Protein AF-0000000077116589 (afdb_homodimer)

Radius of gyration: 18.09 Å; Cα contacts (8 Å, |Δi|>4): 556; chains: 2; bounding box: 44×52×43 Å

Foldseek 3Di:
DPDDDFFPDWAAADELVRCLVCLPPQLEEEEEQEDPPCPQFAFARYDYHHLVCLLVCLVVVVVVSVVSNHAEYEFFYQQQPPSRGRSLRSNQVVCVVVVHPRHGGYYYHGGVLNQPVVDDSRLVRTGNGDPVVNVVVD/DPDDDFFPDWAAADELVRCLVCLPPQLEEEEEQEDPPCPQFAFARYDYNHLVCLLVCLVVVVVVSVVSNHAEYEFAYQQQPPSRGRSLRSNQVVCVVVVHPRHGGYYYHGGVLNQPVVDDSRLVRTPNHDPVVNVVVD

Sequence (276 aa):
MTTPPNPTTTAPTISPTSLLPLLPTPSLLLIDVRRTDYEGGAIHGSLNLPAQSFYANRSVLYDLCKRAGVRRVVFYCGSSNGRGPRCAAWFAEYIDERQDGEMVALTLEGGIKGWVKAGEAYTQCVDGYEAGHWKQFDMTTPPNPTTTAPTISPTSLLPLLPTPSLLLIDVRRTDYEGGAIHGSLNLPAQSFYANRSVLYDLCKRAGVRRVVFYCGSSNGRGPRCAAWFAEYIDERQDGEMVALTLEGGIKGWVKAGEAYTQCVDGYEAGHWKQFD

Nearest PDB structures (foldseek):
  2j6p-assembly1_B  TM=9.083E-01  e=8.638E-08  Leishmania major
  3fs5-assembly1_A  TM=8.120E-01  e=4.760E-08  Saccharomyces cerevisiae
  3f4a-assembly1_B  TM=7.993E-01  e=6.628E-08  Saccharomyces cerevisiae
  1t3k-assembly1_A  TM=5.808E-01  e=2.401E-05  Arabidopsis thaliana
  2j6p-assembly1_B  TM=9.081E-01  e=9.161E-08  Leishmania major

Solvent-accessible surface area (backbone atoms only — not comparable to full-atom values): 14427 Å² total; per-residue (Å²): 104,82,79,76,77,78,62,91,60,77,40,53,72,41,46,55,80,69,46,58,84,44,64,83,40,75,36,51,39,37,34,33,28,41,60,95,73,66,55,40,39,43,57,61,67,33,40,55,40,28,47,92,56,35,79,81,25,42,66,46,52,49,52,45,33,56,54,37,54,36,33,37,39,35,19,19,20,62,49,33,80,50,59,8,42,50,51,12,10,47,44,33,51,51,37,51,74,67,68,45,90,73,51,46,35,22,18,34,46,37,12,52,54,39,35,47,70,70,32,66,85,42,41,73,42,25,48,59,57,36,70,76,62,55,57,78,75,105,105,82,80,74,77,80,63,91,60,79,39,53,73,40,45,55,82,71,44,58,83,44,64,84,38,77,35,51,40,37,33,33,25,41,62,95,74,68,56,41,40,44,56,59,66,33,39,57,38,27,47,92,56,34,79,80,24,43,67,46,52,48,52,45,32,57,54,37,54,36,33,37,39,34,18,19,21,61,49,33,82,50,59,7,42,48,50,13,10,45,43,32,50,51,36,53,74,67,68,45,88,71,49,48,36,22,16,32,48,37,11,52,54,38,35,48,69,72,32,66,85,41,41,74,43,26,48,60,57,36,71,76,61,55,57,77,75,105

pLDDT: mean 97.0, std 5.14, range [55.59, 98.94]

InterPro domains:
  IPR001763 Rhodanese-like domain [PF00581] (17-117)
  IPR001763 Rhodanese-like domain [PS50206] (24-124)
  IPR001763 Rhodanese-like domain [SM00450] (14-121)
  IPR036873 Rhodanese-like domain superfamily [G3DSA:3.40.250.10] (9-135)
  IPR036873 Rhodanese-like domain superfamily [SSF52821] (4-124)

Structure (mmCIF, N/CA/C/O backbone):
data_AF-0000000077116589-model_v1
#
loop_
_entity.id
_entity.type
_entity.pdbx_description
1 polymer 'Rhodanese domain-containing protein'
#
loop_
_atom_site.group_PDB
_atom_site.id
_atom_site.type_symbol
_atom_site.label_atom_id
_atom_site.label_alt_id
_atom_site.label_comp_id
_atom_site.label_asym_id
_atom_site.label_entity_id
_atom_site.label_seq_id
_atom_site.pdbx_PDB_ins_code
_atom_site.Cartn_x
_atom_site.Cartn_y
_atom_site.Cartn_z
_atom_site.occupancy
_atom_site.B_iso_or_equiv
_atom_site.auth_seq_id
_atom_site.auth_comp_id
_atom_site.auth_asym_id
_atom_site.auth_atom_id
_atom_site.pdbx_PDB_model_num
ATOM 1 N N . MET A 1 1 ? 11.586 13.203 -7.793 1 55.88 1 MET A N 1
ATOM 2 C CA . MET A 1 1 ? 12.133 12.133 -6.969 1 55.88 1 MET A CA 1
ATOM 3 C C . MET A 1 1 ? 13.344 11.492 -7.645 1 55.88 1 MET A C 1
ATOM 5 O O . MET A 1 1 ? 13.391 11.391 -8.875 1 55.88 1 MET A O 1
ATOM 9 N N . THR A 1 2 ? 14.5 11.57 -6.988 1 65.88 2 THR A N 1
ATOM 10 C CA . THR A 1 2 ? 15.703 10.945 -7.523 1 65.88 2 THR A CA 1
ATOM 11 C C . THR A 1 2 ? 15.445 9.484 -7.887 1 65.88 2 THR A C 1
ATOM 13 O O . THR A 1 2 ? 14.609 8.828 -7.27 1 65.88 2 THR A O 1
ATOM 16 N N . THR A 1 3 ? 15.805 9.078 -9 1 83.69 3 THR A N 1
ATOM 17 C CA . THR A 1 3 ? 15.695 7.699 -9.484 1 83.69 3 THR A CA 1
ATOM 18 C C . THR A 1 3 ? 16.328 6.73 -8.484 1 83.69 3 THR A C 1
ATOM 20 O O . THR A 1 3 ? 17.469 6.914 -8.062 1 83.69 3 THR A O 1
ATOM 23 N N . PRO A 1 4 ? 15.516 5.844 -7.973 1 92.88 4 PRO A N 1
ATOM 24 C CA . PRO A 1 4 ? 16.078 4.867 -7.035 1 92.88 4 PRO A CA 1
ATOM 25 C C . PRO A 1 4 ? 17.234 4.078 -7.637 1 92.88 4 PRO A C 1
ATOM 27 O O . PRO A 1 4 ? 17.312 3.92 -8.859 1 92.88 4 PRO A O 1
ATOM 30 N N . PRO A 1 5 ? 18.125 3.654 -6.816 1 95.81 5 PRO A N 1
ATOM 31 C CA . PRO A 1 5 ? 19.219 2.832 -7.312 1 95.81 5 PRO A CA 1
ATOM 32 C C . PRO A 1 5 ? 18.766 1.465 -7.816 1 95.81 5 PRO A C 1
ATOM 34 O O . PRO A 1 5 ? 17.719 0.961 -7.379 1 95.81 5 PRO A O 1
ATOM 37 N N . ASN A 1 6 ? 19.516 0.937 -8.734 1 96.56 6 ASN A N 1
ATOM 38 C CA . ASN A 1 6 ? 19.266 -0.451 -9.109 1 96.56 6 ASN A CA 1
ATOM 39 C C . ASN A 1 6 ? 19.562 -1.405 -7.957 1 96.56 6 ASN A C 1
ATOM 41 O O . ASN A 1 6 ? 20.547 -1.213 -7.227 1 96.56 6 ASN A O 1
ATOM 45 N N . PRO A 1 7 ? 18.672 -2.346 -7.812 1 97.44 7 PRO A N 1
ATOM 46 C CA . PRO A 1 7 ? 19.016 -3.32 -6.773 1 97.44 7 PRO A CA 1
ATOM 47 C C . PRO A 1 7 ? 20.297 -4.086 -7.074 1 97.44 7 PRO A C 1
ATOM 49 O O . PRO A 1 7 ? 20.688 -4.223 -8.242 1 97.44 7 PRO A O 1
ATOM 52 N N . THR A 1 8 ? 20.875 -4.535 -6.031 1 97.06 8 THR A N 1
ATOM 53 C CA . THR A 1 8 ? 22.156 -5.227 -6.168 1 97.06 8 THR A CA 1
ATOM 54 C C . THR A 1 8 ? 21.984 -6.727 -5.945 1 97.06 8 THR A C 1
ATOM 56 O O . THR A 1 8 ? 22.969 -7.484 -6.02 1 97.06 8 THR A O 1
ATOM 59 N N . THR A 1 9 ? 20.844 -7.191 -5.586 1 96.38 9 THR A N 1
ATOM 60 C CA . THR A 1 9 ? 20.531 -8.602 -5.371 1 96.38 9 THR A CA 1
ATOM 61 C C . THR A 1 9 ? 19.266 -8.992 -6.121 1 96.38 9 THR A C 1
ATOM 63 O O . THR A 1 9 ? 18.594 -8.148 -6.723 1 96.38 9 THR A O 1
ATOM 66 N N . THR A 1 10 ? 19.062 -10.25 -6.234 1 96.69 10 THR A N 1
ATOM 67 C CA . THR A 1 10 ? 17.828 -10.789 -6.801 1 96.69 10 THR A CA 1
ATOM 68 C C . THR A 1 10 ? 17.047 -11.562 -5.742 1 96.69 10 THR A C 1
ATOM 70 O O . THR A 1 10 ? 17.625 -12.32 -4.961 1 96.69 10 THR A O 1
ATOM 73 N N . ALA A 1 11 ? 15.797 -11.32 -5.688 1 98.25 11 ALA A N 1
ATOM 74 C CA . ALA A 1 11 ? 14.93 -12.078 -4.797 1 98.25 11 ALA A CA 1
ATOM 75 C C . ALA A 1 11 ? 14.539 -13.414 -5.422 1 98.25 11 ALA A C 1
ATOM 77 O O . ALA A 1 11 ? 14.344 -13.508 -6.637 1 98.25 11 ALA A O 1
ATOM 78 N N . PRO A 1 12 ? 14.43 -14.469 -4.617 1 98.5 12 PRO A N 1
ATOM 79 C CA . PRO A 1 12 ? 13.969 -15.742 -5.172 1 98.5 12 PRO A CA 1
ATOM 80 C C . PRO A 1 12 ? 12.555 -15.672 -5.746 1 98.5 12 PRO A C 1
ATOM 82 O O . PRO A 1 12 ? 11.836 -14.703 -5.484 1 98.5 12 PRO A O 1
ATOM 85 N N . THR A 1 13 ? 12.273 -16.672 -6.594 1 98.62 13 THR A N 1
ATOM 86 C CA . THR A 1 13 ? 10.953 -16.734 -7.215 1 98.62 13 THR A CA 1
ATOM 87 C C . THR A 1 13 ? 10.109 -17.828 -6.562 1 98.62 13 THR A C 1
ATOM 89 O O . THR A 1 13 ? 10.641 -18.766 -5.973 1 98.62 13 THR A O 1
ATOM 92 N N . ILE A 1 14 ? 8.836 -17.656 -6.602 1 98.81 14 ILE A N 1
ATOM 93 C CA . ILE A 1 14 ? 7.867 -18.672 -6.203 1 98.81 14 ILE A CA 1
ATOM 94 C C . ILE A 1 14 ? 6.871 -18.906 -7.336 1 98.81 14 ILE A C 1
ATOM 96 O O . ILE A 1 14 ? 6.414 -17.953 -7.977 1 98.81 14 ILE A O 1
ATOM 100 N N . SER A 1 15 ? 6.59 -20.156 -7.629 1 98.75 15 SER A N 1
ATOM 101 C CA . SER A 1 15 ? 5.637 -20.5 -8.68 1 98.75 15 SER A CA 1
ATOM 102 C C . SER A 1 15 ? 4.199 -20.344 -8.188 1 98.75 15 SER A C 1
ATOM 104 O O . SER A 1 15 ? 3.934 -20.406 -6.988 1 98.75 15 SER A O 1
ATOM 106 N N . PRO A 1 16 ? 3.316 -20.156 -9.195 1 98.75 16 PRO A N 1
ATOM 107 C CA . PRO A 1 16 ? 1.903 -20.141 -8.812 1 98.75 16 PRO A CA 1
ATOM 108 C C . PRO A 1 16 ? 1.492 -21.406 -8.062 1 98.75 16 PRO A C 1
ATOM 110 O O . PRO A 1 16 ? 0.771 -21.328 -7.062 1 98.75 16 PRO A O 1
ATOM 113 N N . THR A 1 17 ? 1.929 -22.531 -8.469 1 98.56 17 THR A N 1
ATOM 114 C CA . THR A 1 17 ? 1.565 -23.812 -7.867 1 98.56 17 THR A CA 1
ATOM 115 C C . THR A 1 17 ? 2.023 -23.875 -6.41 1 98.56 17 THR A C 1
ATOM 117 O O . THR A 1 17 ? 1.318 -24.406 -5.555 1 98.56 17 THR A O 1
ATOM 120 N N . SER A 1 18 ? 3.164 -23.328 -6.137 1 98.69 18 SER A N 1
ATOM 121 C CA . SER A 1 18 ? 3.684 -23.297 -4.773 1 98.69 18 SER A CA 1
ATOM 122 C C . SER A 1 18 ? 2.988 -22.234 -3.934 1 98.69 18 SER A C 1
ATOM 124 O O . SER A 1 18 ? 2.834 -22.406 -2.721 1 98.69 18 SER A O 1
ATOM 126 N N . LEU A 1 19 ? 2.564 -21.156 -4.578 1 98.75 19 LEU A N 1
ATOM 127 C CA . LEU A 1 19 ? 1.985 -20.016 -3.861 1 98.75 19 LEU A CA 1
ATOM 128 C C . LEU A 1 19 ? 0.527 -20.297 -3.506 1 98.75 19 LEU A C 1
ATOM 130 O O . LEU A 1 19 ? 0.065 -19.906 -2.428 1 98.75 19 LEU A O 1
ATOM 134 N N . LEU A 1 20 ? -0.19 -21 -4.328 1 98.62 20 LEU A N 1
ATOM 135 C CA . LEU A 1 20 ? -1.634 -21.172 -4.199 1 98.62 20 LEU A CA 1
ATOM 136 C C . LEU A 1 20 ? -1.999 -21.703 -2.822 1 98.62 20 LEU A C 1
ATOM 138 O O . LEU A 1 20 ? -2.846 -21.141 -2.131 1 98.62 20 LEU A O 1
ATOM 142 N N . PRO A 1 21 ? -1.371 -22.781 -2.301 1 98.31 21 PRO A N 1
ATOM 143 C CA . PRO A 1 21 ? -1.767 -23.312 -0.995 1 98.31 21 PRO A CA 1
ATOM 144 C C . PRO A 1 21 ? -1.422 -22.375 0.156 1 98.31 21 PRO A C 1
ATOM 146 O O . PRO A 1 21 ? -1.901 -22.562 1.277 1 98.31 21 PRO A O 1
ATOM 149 N N . LEU A 1 22 ? -0.634 -21.359 -0.074 1 98.25 22 LEU A N 1
ATOM 150 C CA . LEU A 1 22 ? -0.174 -20.453 0.978 1 98.25 22 LEU A CA 1
ATOM 151 C C . LEU A 1 22 ? -1.088 -19.234 1.089 1 98.25 22 LEU A C 1
ATOM 153 O O . LEU A 1 22 ? -1.016 -18.5 2.066 1 98.25 22 LEU A O 1
ATOM 157 N N . LEU A 1 23 ? -1.989 -19.016 0.18 1 98.12 23 LEU A N 1
ATOM 158 C CA . LEU A 1 23 ? -2.781 -17.797 0.087 1 98.12 23 LEU A CA 1
ATOM 159 C C . LEU A 1 23 ? -3.537 -17.531 1.386 1 98.12 23 LEU A C 1
ATOM 161 O O . LEU A 1 23 ? -3.609 -16.391 1.851 1 98.12 23 LEU A O 1
ATOM 165 N N . PRO A 1 24 ? -4.027 -18.625 2.041 1 96.69 24 PRO A N 1
ATOM 166 C CA . PRO A 1 24 ? -4.824 -18.359 3.242 1 96.69 24 PRO A CA 1
ATOM 167 C C . PRO A 1 24 ? -3.963 -18.141 4.484 1 96.69 24 PRO A C 1
ATOM 169 O O . PRO A 1 24 ? -4.488 -17.828 5.559 1 96.69 24 PRO A O 1
ATOM 172 N N . THR A 1 25 ? -2.699 -18.234 4.41 1 97.06 25 THR A N 1
ATOM 173 C CA . THR A 1 25 ? -1.825 -18.109 5.574 1 97.06 25 THR A CA 1
ATOM 174 C C . THR A 1 25 ? -1.597 -16.641 5.93 1 97.06 25 THR A C 1
ATOM 176 O O . THR A 1 25 ? -1.245 -15.844 5.066 1 97.06 25 THR A O 1
ATOM 179 N N . PRO A 1 26 ? -1.742 -16.344 7.215 1 96.38 26 PRO A N 1
ATOM 180 C CA . PRO A 1 26 ? -1.624 -14.945 7.625 1 96.38 26 PRO A CA 1
ATOM 181 C C . PR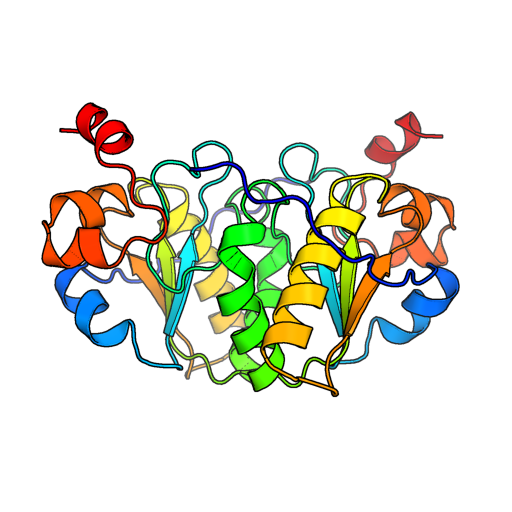O A 1 26 ? -0.197 -14.414 7.512 1 96.38 26 PRO A C 1
ATOM 183 O O . PRO A 1 26 ? 0.014 -13.203 7.488 1 96.38 26 PRO A O 1
ATOM 186 N N . SER A 1 27 ? 0.768 -15.273 7.449 1 98.25 27 SER A N 1
ATOM 187 C CA . SER A 1 27 ? 2.164 -14.852 7.402 1 98.25 27 SER A CA 1
ATOM 188 C C . SER A 1 27 ? 2.578 -14.477 5.984 1 98.25 27 SER A C 1
ATOM 190 O O . SER A 1 27 ? 3.721 -14.078 5.75 1 98.25 27 SER A O 1
ATOM 192 N N . LEU A 1 28 ? 1.69 -14.594 5.012 1 98.81 28 LEU A N 1
ATOM 193 C CA . LEU A 1 28 ? 1.931 -14.234 3.619 1 98.81 28 LEU A CA 1
ATOM 194 C C . LEU A 1 28 ? 1.288 -12.891 3.285 1 98.81 28 LEU A C 1
ATOM 196 O O . LEU A 1 28 ? 0.151 -12.625 3.684 1 98.81 28 LEU A O 1
ATOM 200 N N . LEU A 1 29 ? 2.018 -12.039 2.646 1 98.88 29 LEU A N 1
ATOM 201 C CA . LEU A 1 29 ? 1.471 -10.828 2.039 1 98.88 29 LEU A CA 1
ATOM 202 C C . LEU A 1 29 ? 1.879 -10.727 0.575 1 98.88 29 LEU A C 1
ATOM 204 O O . LEU A 1 29 ? 3.061 -10.859 0.244 1 98.88 29 LEU A O 1
ATOM 208 N N . LEU A 1 30 ? 0.955 -10.602 -0.283 1 98.94 30 LEU A N 1
ATOM 209 C CA . LEU A 1 30 ? 1.214 -10.352 -1.697 1 98.94 30 LEU A CA 1
ATOM 210 C C . LEU A 1 30 ? 1.206 -8.852 -1.994 1 98.94 30 LEU A C 1
ATOM 212 O O . LEU A 1 30 ? 0.352 -8.117 -1.49 1 98.94 30 LEU A O 1
ATOM 216 N N . ILE A 1 31 ? 2.191 -8.43 -2.764 1 98.94 31 ILE A N 1
ATOM 217 C CA . ILE A 1 31 ? 2.285 -7.039 -3.197 1 98.94 31 ILE A CA 1
ATOM 218 C C . ILE A 1 31 ? 2.158 -6.961 -4.719 1 98.94 31 ILE A C 1
ATOM 220 O O . ILE A 1 31 ? 3.006 -7.484 -5.445 1 98.94 31 ILE A O 1
ATOM 224 N N . ASP A 1 32 ? 1.063 -6.418 -5.199 1 98.88 32 ASP A N 1
ATOM 225 C CA . ASP A 1 32 ? 0.863 -6.082 -6.605 1 98.88 32 ASP A CA 1
ATOM 226 C C . ASP A 1 32 ? 1.489 -4.73 -6.941 1 98.88 32 ASP A C 1
ATOM 228 O O . ASP A 1 32 ? 1.021 -3.689 -6.473 1 98.88 32 ASP A O 1
ATOM 232 N N . VAL A 1 33 ? 2.506 -4.719 -7.801 1 98.88 33 VAL A N 1
ATOM 233 C CA . VAL A 1 33 ? 3.254 -3.48 -7.98 1 98.88 33 VAL A CA 1
ATOM 234 C C . VAL A 1 33 ? 2.85 -2.818 -9.297 1 98.88 33 VAL A C 1
ATOM 236 O O . VAL A 1 33 ? 3.539 -1.919 -9.781 1 98.88 33 VAL A O 1
ATOM 239 N N . ARG A 1 34 ? 1.729 -3.256 -9.914 1 98.31 34 ARG A N 1
ATOM 240 C CA . ARG A 1 34 ? 1.192 -2.59 -11.102 1 98.31 34 ARG A CA 1
ATOM 241 C C . ARG A 1 34 ? 0.649 -1.209 -10.75 1 98.31 34 ARG A C 1
ATOM 243 O O . ARG A 1 34 ? 0.305 -0.944 -9.594 1 98.31 34 ARG A O 1
ATOM 250 N N . ARG A 1 35 ? 0.64 -0.336 -11.758 1 96.69 35 ARG A N 1
ATOM 251 C CA . ARG A 1 35 ? 0.124 1.017 -11.562 1 96.69 35 ARG A CA 1
ATOM 252 C C . ARG A 1 35 ? -1.057 1.287 -12.492 1 96.69 35 ARG A C 1
ATOM 254 O O . ARG A 1 35 ? -2.209 1.042 -12.125 1 96.69 35 ARG A O 1
ATOM 261 N N . THR A 1 36 ? -0.86 1.77 -13.727 1 96.5 36 THR A N 1
ATOM 262 C CA . THR A 1 36 ? -1.948 2.102 -14.641 1 96.5 36 THR A CA 1
ATOM 263 C C . THR A 1 36 ? -2.512 0.84 -15.289 1 96.5 36 THR A C 1
ATOM 265 O O . THR A 1 36 ? -3.604 0.866 -15.867 1 96.5 36 THR A O 1
ATOM 268 N N . ASP A 1 37 ? -1.8 -0.208 -15.242 1 96.44 37 ASP A N 1
ATOM 269 C CA . ASP A 1 37 ? -2.244 -1.49 -15.781 1 96.44 37 ASP A CA 1
ATOM 270 C C . ASP A 1 37 ? -2.857 -2.361 -14.688 1 96.44 37 ASP A C 1
ATOM 272 O O . ASP A 1 37 ? -2.902 -3.586 -14.812 1 96.44 37 ASP A O 1
ATOM 276 N N . TYR A 1 38 ? -3.344 -1.738 -13.609 1 95.62 38 TYR A N 1
ATOM 277 C CA . TYR A 1 38 ? -4.051 -2.424 -12.531 1 95.62 38 TYR A CA 1
ATOM 278 C C . TYR A 1 38 ? -5.484 -2.74 -12.938 1 95.62 38 TYR A C 1
ATOM 280 O O . TYR A 1 38 ? -6.43 -2.154 -12.406 1 95.62 38 TYR A O 1
ATOM 288 N N . GLU A 1 39 ? -5.641 -3.514 -13.984 1 94.19 39 GLU A N 1
ATOM 289 C CA . GLU A 1 39 ? -6.926 -3.902 -14.562 1 94.19 39 GLU A CA 1
ATOM 290 C C . GLU A 1 39 ? -7.082 -5.422 -14.594 1 94.19 39 GLU A C 1
ATOM 292 O O . GLU A 1 39 ? -6.098 -6.152 -14.469 1 94.19 39 GLU A O 1
ATOM 297 N N . GLY A 1 40 ? -8.266 -5.902 -14.648 1 96.19 40 GLY A N 1
ATOM 298 C CA . GLY A 1 40 ? -8.516 -7.328 -14.789 1 96.19 40 GLY A CA 1
ATOM 299 C C . GLY A 1 40 ? -8.555 -8.062 -13.461 1 96.19 40 GLY A C 1
ATOM 300 O O . GLY A 1 40 ? -8.773 -9.273 -13.422 1 96.19 40 GLY A O 1
ATOM 301 N N . GLY A 1 41 ? -8.398 -7.309 -12.352 1 97.06 41 GLY A N 1
ATOM 302 C CA . GLY A 1 41 ? -8.414 -7.91 -11.031 1 97.06 41 GLY A CA 1
ATOM 303 C C . GLY A 1 41 ? -7.031 -8.023 -10.414 1 97.06 41 GLY A C 1
ATOM 304 O O . GLY A 1 41 ? -6.043 -7.59 -11 1 97.06 41 GLY A O 1
ATOM 305 N N . ALA A 1 42 ? -7 -8.5 -9.203 1 98.19 42 ALA A N 1
ATOM 306 C CA . ALA A 1 42 ? -5.77 -8.734 -8.445 1 98.19 42 ALA A CA 1
ATOM 307 C C . ALA A 1 42 ? -5.844 -10.039 -7.668 1 98.19 42 ALA A C 1
ATOM 309 O O . ALA A 1 42 ? -6.93 -10.484 -7.281 1 98.19 42 ALA A O 1
ATOM 310 N N . ILE A 1 43 ? -4.715 -10.625 -7.477 1 98.62 43 ILE A N 1
ATOM 311 C CA . ILE A 1 43 ? -4.695 -11.883 -6.727 1 98.62 43 ILE A CA 1
ATOM 312 C C . ILE A 1 43 ? -5.188 -11.641 -5.305 1 98.62 43 ILE A C 1
ATOM 314 O O . ILE A 1 43 ? -4.816 -10.648 -4.668 1 98.62 43 ILE A O 1
ATOM 318 N N . HIS A 1 44 ? -6.027 -12.562 -4.836 1 97.75 44 HIS A N 1
ATOM 319 C CA . HIS A 1 44 ? -6.676 -12.438 -3.533 1 97.75 44 HIS A CA 1
ATOM 320 C C . HIS A 1 44 ? -5.652 -12.188 -2.428 1 97.75 44 HIS A C 1
ATOM 322 O O . HIS A 1 44 ? -4.637 -12.883 -2.348 1 97.75 44 HIS A O 1
ATOM 328 N N . GLY A 1 45 ? -5.898 -11.148 -1.683 1 96.25 45 GLY A N 1
ATOM 329 C CA . GLY A 1 45 ? -5.035 -10.875 -0.545 1 96.25 45 GLY A CA 1
ATOM 330 C C . GLY A 1 45 ? -3.869 -9.969 -0.887 1 96.25 45 GLY A C 1
ATOM 331 O O . GLY A 1 45 ? -2.992 -9.734 -0.052 1 96.25 45 GLY A O 1
ATOM 332 N N . SER A 1 46 ? -3.867 -9.406 -2.068 1 98.25 46 SER A N 1
ATOM 333 C CA . SER A 1 46 ? -2.754 -8.555 -2.469 1 98.25 46 SER A CA 1
ATOM 334 C C . SER A 1 46 ? -2.996 -7.102 -2.066 1 98.25 46 SER A C 1
ATOM 336 O O . SER A 1 46 ? -4.141 -6.641 -2.055 1 98.25 46 SER A O 1
ATOM 338 N N . LEU A 1 47 ? -1.966 -6.441 -1.687 1 98.62 47 LEU A N 1
ATOM 339 C CA . LEU A 1 47 ? -1.935 -4.992 -1.513 1 98.62 47 LEU A CA 1
ATOM 340 C C . LEU A 1 47 ? -1.286 -4.312 -2.715 1 98.62 47 LEU A C 1
ATOM 342 O O . LEU A 1 47 ? -0.237 -4.754 -3.191 1 98.62 47 LEU A O 1
ATOM 346 N N . ASN A 1 48 ? -1.898 -3.291 -3.256 1 98.62 48 ASN A N 1
ATOM 347 C CA . ASN A 1 48 ? -1.364 -2.604 -4.426 1 98.62 48 ASN A CA 1
ATOM 348 C C . ASN A 1 48 ? -0.396 -1.492 -4.031 1 98.62 48 ASN A C 1
ATOM 350 O O . ASN A 1 48 ? -0.81 -0.465 -3.494 1 98.62 48 ASN A O 1
ATOM 354 N N . LEU A 1 49 ? 0.872 -1.714 -4.188 1 98.62 49 LEU A N 1
ATOM 355 C CA . LEU A 1 49 ? 1.96 -0.758 -4.008 1 98.62 49 LEU A CA 1
ATOM 356 C C . LEU A 1 49 ? 2.756 -0.592 -5.297 1 98.62 49 LEU A C 1
ATOM 358 O O . LEU A 1 49 ? 3.719 -1.326 -5.535 1 98.62 49 LEU A O 1
ATOM 362 N N . PRO A 1 50 ? 2.457 0.425 -6.105 1 98.5 50 PRO A N 1
ATOM 363 C CA . PRO A 1 50 ? 3.057 0.534 -7.438 1 98.5 50 PRO A CA 1
ATOM 364 C C . PRO A 1 50 ? 4.582 0.599 -7.395 1 98.5 50 PRO A C 1
ATOM 366 O O . PRO A 1 50 ? 5.152 1.216 -6.488 1 98.5 50 PRO A O 1
ATOM 369 N N . ALA A 1 51 ? 5.156 0.067 -8.477 1 98.31 51 ALA A N 1
ATOM 370 C CA . ALA A 1 51 ? 6.613 0.004 -8.578 1 98.31 51 ALA A CA 1
ATOM 371 C C . ALA A 1 51 ? 7.223 1.403 -8.578 1 98.31 51 ALA A C 1
ATOM 373 O O . ALA A 1 51 ? 8.32 1.61 -8.055 1 98.31 51 ALA A O 1
ATOM 374 N N . GLN A 1 52 ? 6.559 2.338 -9.125 1 96.44 52 GLN A N 1
ATOM 375 C CA . GLN A 1 52 ? 7.07 3.684 -9.367 1 96.44 52 GLN A CA 1
ATOM 376 C C . GLN A 1 52 ? 7.336 4.414 -8.055 1 96.44 52 GLN A C 1
ATOM 378 O O . GLN A 1 52 ? 8.18 5.316 -8 1 96.44 52 GLN A O 1
ATOM 383 N N . SER A 1 53 ? 6.641 4.02 -7.027 1 97.06 53 SER A N 1
ATOM 384 C CA . SER A 1 53 ? 6.805 4.66 -5.727 1 97.06 53 SER A CA 1
ATOM 385 C C . SER A 1 53 ? 7.352 3.68 -4.691 1 97.06 53 SER A C 1
ATOM 387 O O . SER A 1 53 ? 7.672 4.07 -3.568 1 97.06 53 SER A O 1
ATOM 389 N N . PHE A 1 54 ? 7.602 2.461 -5.035 1 98.38 54 PHE A N 1
ATOM 390 C CA . PHE A 1 54 ? 7.805 1.398 -4.059 1 98.38 54 PHE A CA 1
ATOM 391 C C . PHE A 1 54 ? 9.094 1.624 -3.275 1 98.38 54 PHE A C 1
ATOM 393 O O . PHE A 1 54 ? 9.141 1.378 -2.068 1 98.38 54 PHE A O 1
ATOM 400 N N . TYR A 1 55 ? 10.125 2.033 -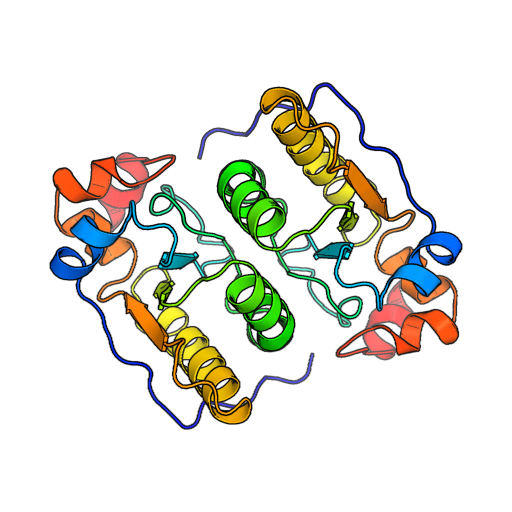3.973 1 97.94 55 TYR A N 1
ATOM 401 C CA . TYR A 1 55 ? 11.422 2.162 -3.307 1 97.94 55 TYR A CA 1
ATOM 402 C C . TYR A 1 55 ? 11.305 3.018 -2.051 1 97.94 55 TYR A C 1
ATOM 404 O O . TYR A 1 55 ? 11.922 2.717 -1.028 1 97.94 55 TYR A O 1
ATOM 412 N N . ALA A 1 56 ? 10.547 4.043 -2.129 1 96.69 56 ALA A N 1
ATOM 413 C CA . ALA A 1 56 ? 10.383 4.969 -1.009 1 96.69 56 ALA A CA 1
ATOM 414 C C . ALA A 1 56 ? 9.477 4.375 0.066 1 96.69 56 ALA A C 1
ATOM 416 O O . ALA A 1 56 ? 9.383 4.91 1.173 1 96.69 56 ALA A O 1
ATOM 417 N N . ASN A 1 57 ? 8.859 3.256 -0.151 1 97.88 57 ASN A N 1
ATOM 418 C CA . ASN A 1 57 ? 7.867 2.682 0.75 1 97.88 57 ASN A CA 1
ATOM 419 C C . ASN A 1 57 ? 8.43 1.493 1.522 1 97.88 57 ASN A C 1
ATOM 421 O O . ASN A 1 57 ? 7.754 0.924 2.379 1 97.88 57 ASN A O 1
ATOM 425 N N . ARG A 1 58 ? 9.664 1.128 1.28 1 98.38 58 ARG A N 1
ATOM 426 C CA . ARG A 1 58 ? 10.242 -0.103 1.808 1 98.38 58 ARG A CA 1
ATOM 427 C C . ARG A 1 58 ? 10.227 -0.105 3.332 1 98.38 58 ARG A C 1
ATOM 429 O O . ARG A 1 58 ? 9.852 -1.1 3.953 1 98.38 58 ARG A O 1
ATOM 436 N N . SER A 1 59 ? 10.602 1.006 3.906 1 97.94 59 SER A N 1
ATOM 437 C CA . SER A 1 59 ? 10.727 1.057 5.359 1 97.94 59 SER A CA 1
ATOM 438 C C . SER A 1 59 ? 9.375 0.891 6.039 1 97.94 59 SER A C 1
ATOM 440 O O . SER A 1 59 ? 9.25 0.144 7.012 1 97.94 59 SER A O 1
ATOM 442 N N . VAL A 1 60 ? 8.398 1.587 5.555 1 98 60 VAL A N 1
ATOM 443 C CA . VAL A 1 60 ? 7.078 1.542 6.168 1 98 60 VAL A CA 1
ATOM 444 C C . VAL A 1 60 ? 6.461 0.16 5.965 1 98 60 VAL A C 1
ATOM 446 O O . VAL A 1 60 ? 5.883 -0.41 6.891 1 98 60 VAL A O 1
ATOM 449 N N . LEU A 1 61 ? 6.574 -0.393 4.758 1 98.75 61 LEU A N 1
ATOM 450 C CA . LEU A 1 61 ? 6.055 -1.736 4.52 1 98.75 61 LEU A CA 1
ATOM 451 C C . LEU A 1 61 ? 6.723 -2.748 5.445 1 98.75 61 LEU A C 1
ATOM 453 O O . LEU A 1 61 ? 6.051 -3.609 6.02 1 98.75 61 LEU A O 1
ATOM 457 N N . TYR A 1 62 ? 8.039 -2.662 5.586 1 98.81 62 TYR A N 1
ATOM 458 C CA . TYR A 1 62 ? 8.781 -3.576 6.441 1 98.81 62 TYR A CA 1
ATOM 459 C C . TYR A 1 62 ? 8.273 -3.525 7.875 1 98.81 62 TYR A C 1
ATOM 461 O O . TYR A 1 62 ? 8.008 -4.566 8.484 1 98.81 62 TYR A O 1
ATOM 469 N N . ASP A 1 63 ? 8.133 -2.326 8.375 1 98.38 63 ASP A N 1
ATOM 470 C CA . ASP A 1 63 ? 7.688 -2.156 9.75 1 98.38 63 ASP A CA 1
ATOM 471 C C . ASP A 1 63 ? 6.297 -2.756 9.961 1 98.38 63 ASP A C 1
ATOM 473 O O . ASP A 1 63 ? 6.055 -3.451 10.945 1 98.38 63 ASP A O 1
ATOM 477 N N . LEU A 1 64 ? 5.398 -2.467 9.062 1 98.38 64 LEU A N 1
ATOM 478 C CA . LEU A 1 64 ? 4.047 -3.006 9.141 1 98.38 64 LEU A CA 1
ATOM 479 C C . LEU A 1 64 ? 4.066 -4.531 9.125 1 98.38 64 LEU A C 1
ATOM 481 O O . LEU A 1 64 ? 3.412 -5.172 9.945 1 98.38 64 LEU A O 1
ATOM 485 N N . CYS A 1 65 ? 4.801 -5.113 8.172 1 98.81 65 CYS A N 1
ATOM 486 C CA . CYS A 1 65 ? 4.906 -6.562 8.039 1 98.81 65 CYS A CA 1
ATOM 487 C C . CYS A 1 65 ? 5.461 -7.188 9.312 1 98.81 65 CYS A C 1
ATOM 489 O O . CYS A 1 65 ? 4.918 -8.18 9.805 1 98.81 65 CYS A O 1
ATOM 491 N N . LYS A 1 66 ? 6.516 -6.555 9.789 1 98.69 66 LYS A N 1
ATOM 492 C CA . LYS A 1 66 ? 7.164 -7.074 10.992 1 98.69 66 LYS A CA 1
ATOM 493 C C . LYS A 1 66 ? 6.188 -7.109 12.164 1 98.69 66 LYS A C 1
ATOM 495 O O . LYS A 1 66 ? 6.043 -8.141 12.828 1 98.69 66 LYS A O 1
ATOM 500 N N . ARG A 1 67 ? 5.535 -6.07 12.414 1 98.56 67 ARG A N 1
ATOM 501 C CA . ARG A 1 67 ? 4.594 -5.969 13.531 1 98.56 67 ARG A CA 1
ATOM 502 C C . ARG A 1 67 ? 3.395 -6.883 13.32 1 98.56 67 ARG A C 1
ATOM 504 O O . ARG A 1 67 ? 2.822 -7.398 14.281 1 98.56 67 ARG A O 1
ATOM 511 N N . ALA A 1 68 ? 3.047 -7.145 12.094 1 98.75 68 ALA A N 1
ATOM 512 C CA . ALA A 1 68 ? 1.87 -7.953 11.781 1 98.75 68 ALA A CA 1
ATOM 513 C C . ALA A 1 68 ? 2.223 -9.438 11.727 1 98.75 68 ALA A C 1
ATOM 515 O O . ALA A 1 68 ? 1.347 -10.281 11.523 1 98.75 68 ALA A O 1
ATOM 516 N N . GLY A 1 69 ? 3.477 -9.766 11.805 1 98.69 69 GLY A N 1
ATOM 517 C CA . GLY A 1 69 ? 3.889 -11.164 11.797 1 98.69 69 GLY A CA 1
ATOM 518 C C . GLY A 1 69 ? 3.994 -11.742 10.398 1 98.69 69 GLY A C 1
ATOM 519 O O . GLY A 1 69 ? 3.945 -12.961 10.219 1 98.69 69 GLY A O 1
ATOM 520 N N . VAL A 1 70 ? 4.113 -10.938 9.43 1 98.81 70 VAL A N 1
ATOM 521 C CA . VAL A 1 70 ? 4.328 -11.383 8.062 1 98.81 70 VAL A CA 1
ATOM 522 C C . VAL A 1 70 ? 5.754 -11.906 7.902 1 98.81 70 VAL A C 1
ATOM 524 O O . VAL A 1 70 ? 6.707 -11.273 8.375 1 98.81 70 VAL A O 1
ATOM 527 N N . ARG A 1 71 ? 5.859 -12.984 7.172 1 98.62 71 ARG A N 1
ATOM 528 C CA . ARG A 1 71 ? 7.168 -13.609 7.031 1 98.62 71 ARG A CA 1
ATOM 529 C C . ARG A 1 71 ? 7.551 -13.766 5.562 1 98.62 71 ARG A C 1
ATOM 531 O O . ARG A 1 71 ? 8.727 -13.953 5.238 1 98.62 71 ARG A O 1
ATOM 538 N N . ARG A 1 72 ? 6.598 -13.812 4.691 1 98.81 72 ARG A N 1
ATOM 539 C CA . ARG A 1 72 ? 6.805 -13.898 3.248 1 98.81 72 ARG A CA 1
ATOM 540 C C . ARG A 1 72 ? 6.078 -12.773 2.521 1 98.81 72 ARG A C 1
ATOM 542 O O . ARG A 1 72 ? 4.859 -12.633 2.645 1 98.81 72 ARG A O 1
ATOM 549 N N . VAL A 1 73 ? 6.832 -12 1.933 1 98.94 73 VAL A N 1
ATOM 550 C CA . VAL A 1 73 ? 6.273 -10.945 1.096 1 98.94 73 VAL A CA 1
ATOM 551 C C . VAL A 1 73 ? 6.551 -11.25 -0.375 1 98.94 73 VAL A C 1
ATOM 553 O O . VAL A 1 73 ? 7.707 -11.297 -0.799 1 98.94 73 VAL A O 1
ATOM 556 N N . VAL A 1 74 ? 5.496 -11.492 -1.158 1 98.94 74 VAL A N 1
ATOM 557 C CA . VAL A 1 74 ? 5.621 -11.891 -2.557 1 98.94 74 VAL A CA 1
ATOM 558 C C . VAL A 1 74 ? 5.18 -10.742 -3.463 1 98.94 74 VAL A C 1
ATOM 560 O O . VAL A 1 74 ? 4.066 -10.227 -3.322 1 98.94 74 VAL A O 1
ATOM 563 N N . PHE A 1 75 ? 6.055 -10.375 -4.352 1 98.94 75 PHE A N 1
ATOM 564 C CA . PHE A 1 75 ? 5.805 -9.273 -5.273 1 98.94 75 PHE A CA 1
ATOM 565 C C . PHE A 1 75 ? 5.445 -9.797 -6.66 1 98.94 75 PHE A C 1
ATOM 567 O O . PHE A 1 75 ? 6.012 -10.789 -7.121 1 98.94 75 PHE A O 1
ATOM 574 N N . TYR A 1 76 ? 4.492 -9.07 -7.285 1 98.88 76 TYR A N 1
ATOM 575 C CA . TYR A 1 76 ? 4.215 -9.398 -8.68 1 98.88 76 TYR A CA 1
ATOM 576 C C . TYR A 1 76 ? 3.713 -8.172 -9.438 1 98.88 76 TYR A C 1
ATOM 578 O O . TYR A 1 76 ? 3.252 -7.203 -8.828 1 98.88 76 TYR A O 1
ATOM 586 N N . CYS A 1 77 ? 3.918 -8.133 -10.711 1 98.69 77 CYS A N 1
ATOM 587 C CA . CYS A 1 77 ? 3.32 -7.199 -11.656 1 98.69 77 CYS A CA 1
ATOM 588 C C . CYS A 1 77 ? 2.551 -7.934 -12.742 1 98.69 77 CYS A C 1
ATOM 590 O O . CYS A 1 77 ? 1.905 -8.953 -12.477 1 98.69 77 CYS A O 1
ATOM 592 N N . GLY A 1 78 ? 2.469 -7.395 -13.898 1 98.06 78 GLY A N 1
ATOM 593 C CA . GLY A 1 78 ? 1.785 -8.086 -14.977 1 98.06 78 GLY A CA 1
ATOM 594 C C . GLY A 1 78 ? 2.443 -9.398 -15.359 1 98.06 78 GLY A C 1
ATOM 595 O O . GLY A 1 78 ? 1.775 -10.43 -15.453 1 98.06 78 GLY A O 1
ATOM 596 N N . SER A 1 79 ? 3.748 -9.359 -15.516 1 97.31 79 SER A N 1
ATOM 597 C CA . SER A 1 79 ? 4.449 -10.531 -16.016 1 97.31 79 SER A CA 1
ATOM 598 C C . SER A 1 79 ? 5.621 -10.906 -15.117 1 97.31 79 SER A C 1
ATOM 600 O O . SER A 1 79 ? 6.254 -11.945 -15.312 1 97.31 79 SER A O 1
ATOM 602 N N . SER A 1 80 ? 5.93 -10.062 -14.172 1 96.5 80 SER A N 1
ATOM 603 C CA . SER A 1 80 ? 7.062 -10.234 -13.258 1 96.5 80 SER A CA 1
ATOM 604 C C . SER A 1 80 ? 8.367 -10.367 -14.031 1 96.5 80 SER A C 1
ATOM 606 O O . SER A 1 80 ? 9.188 -11.242 -13.727 1 96.5 80 SER A O 1
ATOM 608 N N . ASN A 1 81 ? 8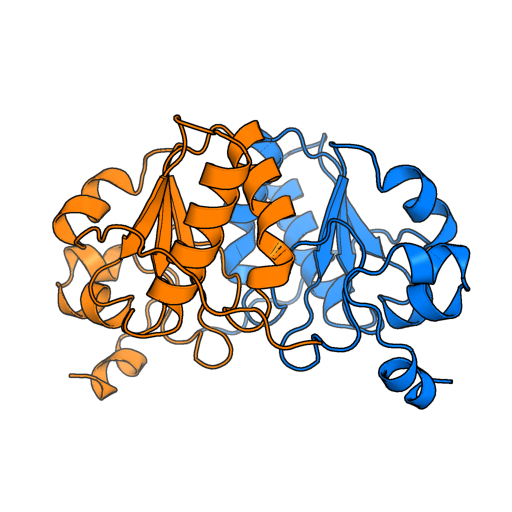.547 -9.578 -14.977 1 94.81 81 ASN A N 1
ATOM 609 C CA . ASN A 1 81 ? 9.781 -9.508 -15.75 1 94.81 81 ASN A CA 1
ATOM 610 C C . ASN A 1 81 ? 10.5 -8.18 -15.547 1 94.81 81 ASN A C 1
ATOM 612 O O . ASN A 1 81 ? 11.477 -7.891 -16.234 1 94.81 81 ASN A O 1
ATOM 616 N N . GLY A 1 82 ? 10.125 -7.348 -14.805 1 97 82 GLY A N 1
ATOM 617 C CA . GLY A 1 82 ? 10.734 -6.051 -14.57 1 97 82 GLY A CA 1
ATOM 618 C C . GLY A 1 82 ? 10.359 -5.453 -13.219 1 97 82 GLY A C 1
ATOM 619 O O . GLY A 1 82 ? 11.117 -5.578 -12.258 1 97 82 GLY A O 1
ATOM 620 N N . ARG A 1 83 ? 9.164 -4.965 -13.125 1 98.5 83 ARG A N 1
ATOM 621 C CA . ARG A 1 83 ? 8.742 -4.227 -11.945 1 98.5 83 ARG A CA 1
ATOM 622 C C . ARG A 1 83 ? 8.672 -5.141 -10.719 1 98.5 83 ARG A C 1
ATOM 624 O O . ARG A 1 83 ? 9.188 -4.797 -9.656 1 98.5 83 ARG A O 1
ATOM 631 N N . GLY A 1 84 ? 8.008 -6.328 -10.828 1 98.69 84 GLY A N 1
ATOM 632 C CA . GLY A 1 84 ? 7.887 -7.27 -9.727 1 98.69 84 GLY A CA 1
ATOM 633 C C . GLY A 1 84 ? 9.227 -7.664 -9.133 1 98.69 84 GLY A C 1
ATOM 634 O O . GLY A 1 84 ? 9.492 -7.402 -7.957 1 98.69 84 GLY A O 1
ATOM 635 N N . PRO A 1 85 ? 10.078 -8.211 -9.977 1 98.81 85 PRO A N 1
ATOM 636 C CA . PRO A 1 85 ? 11.398 -8.617 -9.484 1 98.81 85 PRO A CA 1
ATOM 637 C C . PRO A 1 85 ? 12.188 -7.449 -8.898 1 98.81 85 PRO A C 1
ATOM 639 O O . PRO A 1 85 ? 12.875 -7.617 -7.887 1 98.81 85 PRO A O 1
ATOM 642 N N . ARG A 1 86 ? 12.172 -6.309 -9.508 1 98.69 86 ARG A N 1
ATOM 643 C CA . ARG A 1 86 ? 12.906 -5.152 -9.008 1 98.69 86 ARG A CA 1
ATOM 644 C C . ARG A 1 86 ? 12.422 -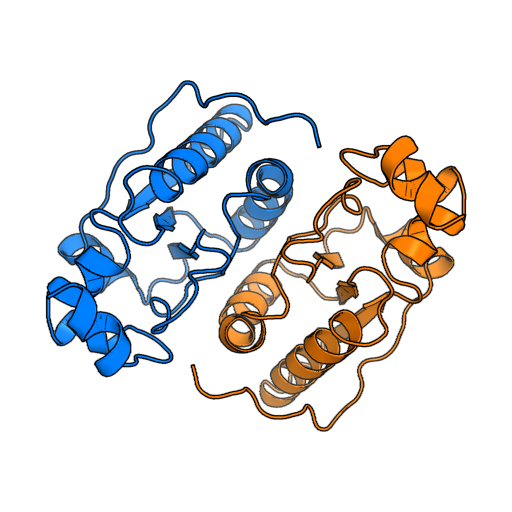4.762 -7.613 1 98.69 86 ARG A C 1
ATOM 646 O O . ARG A 1 86 ? 13.234 -4.527 -6.715 1 98.69 86 ARG A O 1
ATOM 653 N N . CYS A 1 87 ? 11.156 -4.672 -7.387 1 98.88 87 CYS A N 1
ATOM 654 C CA . CYS A 1 87 ? 10.602 -4.316 -6.086 1 98.88 87 CYS A CA 1
ATOM 655 C C . CYS A 1 87 ? 10.922 -5.383 -5.043 1 98.88 87 CYS A C 1
ATOM 657 O O . CYS A 1 87 ? 11.258 -5.059 -3.904 1 98.88 87 CYS A O 1
ATOM 659 N N . ALA A 1 88 ? 10.773 -6.664 -5.445 1 98.94 88 ALA A N 1
ATOM 660 C CA . ALA A 1 88 ? 11.148 -7.75 -4.543 1 98.94 88 ALA A CA 1
ATOM 661 C C . ALA A 1 88 ? 12.609 -7.625 -4.109 1 98.94 88 ALA A C 1
ATOM 663 O O . ALA A 1 88 ? 12.93 -7.816 -2.934 1 98.94 88 ALA A O 1
ATOM 664 N N . ALA A 1 89 ? 13.438 -7.316 -5.066 1 98.88 89 ALA A N 1
ATOM 665 C CA . ALA A 1 89 ? 14.867 -7.172 -4.781 1 98.88 89 ALA A CA 1
ATOM 666 C C . ALA A 1 89 ? 15.125 -6 -3.842 1 98.88 89 ALA A C 1
ATOM 668 O O . ALA A 1 89 ? 15.891 -6.121 -2.885 1 98.88 89 ALA A O 1
ATOM 669 N N . TRP A 1 90 ? 14.531 -4.832 -4.145 1 98.88 90 TRP A N 1
ATOM 670 C CA . TRP A 1 90 ? 14.656 -3.684 -3.252 1 98.88 90 TRP A CA 1
ATOM 671 C C . TRP A 1 90 ? 14.242 -4.055 -1.831 1 98.88 90 TRP A C 1
ATOM 673 O O . TRP A 1 90 ? 14.898 -3.656 -0.865 1 98.88 90 TRP A O 1
ATOM 683 N N . PHE A 1 91 ? 13.141 -4.785 -1.691 1 98.94 91 PHE A N 1
ATOM 684 C CA . PHE A 1 91 ? 12.633 -5.137 -0.368 1 98.94 91 PHE A CA 1
ATOM 685 C C . PHE A 1 91 ? 13.547 -6.148 0.309 1 98.94 91 PHE A C 1
ATOM 687 O O . PHE A 1 91 ? 13.789 -6.07 1.516 1 98.94 91 PHE A O 1
ATOM 694 N N . ALA A 1 92 ? 14.016 -7.109 -0.48 1 98.88 92 ALA A N 1
ATOM 695 C CA . ALA A 1 92 ? 14.969 -8.078 0.052 1 98.88 92 ALA A CA 1
ATOM 696 C C . ALA A 1 92 ? 16.203 -7.371 0.609 1 98.88 92 ALA A C 1
ATOM 698 O O . ALA A 1 92 ? 16.703 -7.734 1.678 1 98.88 92 ALA A O 1
ATOM 699 N N . GLU A 1 93 ? 16.719 -6.453 -0.102 1 98.69 93 GLU A N 1
ATOM 700 C CA . GLU A 1 93 ? 17.875 -5.695 0.352 1 98.69 93 GLU A CA 1
ATOM 701 C C . GLU A 1 93 ? 17.578 -4.949 1.649 1 98.69 93 GLU A C 1
ATOM 703 O O . GLU A 1 93 ? 18.422 -4.883 2.543 1 98.69 93 GLU A O 1
ATOM 708 N N . TYR A 1 94 ? 16.406 -4.367 1.72 1 98.69 94 TYR A N 1
ATOM 709 C CA . TYR A 1 94 ? 16.016 -3.67 2.941 1 98.69 94 TYR A CA 1
ATOM 710 C C . TYR A 1 94 ? 15.961 -4.633 4.121 1 98.69 94 TYR A C 1
ATOM 712 O O . TYR A 1 94 ? 16.422 -4.309 5.219 1 98.69 94 TYR A O 1
ATOM 720 N N . ILE A 1 95 ? 15.359 -5.812 3.928 1 98.69 95 ILE A N 1
ATOM 721 C CA . ILE A 1 95 ? 15.273 -6.848 4.949 1 98.69 95 ILE A CA 1
ATOM 722 C C . ILE A 1 95 ? 16.688 -7.219 5.418 1 98.69 95 ILE A C 1
ATOM 724 O O . ILE A 1 95 ? 16.938 -7.332 6.621 1 98.69 95 ILE A O 1
ATOM 728 N N . ASP A 1 96 ? 17.516 -7.398 4.488 1 98.25 96 ASP A N 1
ATOM 729 C CA . ASP A 1 96 ? 18.891 -7.75 4.797 1 98.25 96 ASP A CA 1
ATOM 730 C C . ASP A 1 96 ? 19.578 -6.652 5.613 1 98.25 96 ASP A C 1
ATOM 732 O O . ASP A 1 96 ? 20.312 -6.941 6.555 1 98.25 96 ASP A O 1
ATOM 736 N N . GLU A 1 97 ? 19.406 -5.395 5.152 1 97.75 97 GLU A N 1
ATOM 737 C CA . GLU A 1 97 ? 19.969 -4.254 5.875 1 97.75 97 GLU A CA 1
ATOM 738 C C . GLU A 1 97 ? 19.531 -4.254 7.336 1 97.75 97 GLU A C 1
ATOM 740 O O . GLU A 1 97 ? 20.266 -3.795 8.211 1 97.75 97 GLU A O 1
ATOM 745 N N . ARG A 1 98 ? 18.375 -4.711 7.637 1 98.06 98 ARG A N 1
ATOM 746 C CA . ARG A 1 98 ? 17.828 -4.781 8.992 1 98.06 98 ARG A CA 1
ATOM 747 C C . ARG A 1 98 ? 18.297 -6.039 9.711 1 98.06 98 ARG A C 1
ATOM 749 O O . ARG A 1 98 ? 17.938 -6.277 10.859 1 98.06 98 ARG A O 1
ATOM 756 N N . GLN A 1 99 ? 19 -6.871 9.031 1 98.19 99 GLN A N 1
ATOM 757 C CA . GLN A 1 99 ? 19.5 -8.133 9.57 1 98.19 99 GLN A CA 1
ATOM 758 C C . GLN A 1 99 ? 18.359 -9.016 10.062 1 98.19 99 GLN A C 1
ATOM 760 O O . GLN A 1 99 ? 18.469 -9.648 11.109 1 98.19 99 GLN A O 1
ATOM 765 N N . ASP A 1 100 ? 17.359 -8.961 9.32 1 97.81 100 ASP A N 1
ATOM 766 C CA . ASP A 1 100 ? 16.188 -9.766 9.633 1 97.81 100 ASP A CA 1
ATOM 767 C C . ASP A 1 100 ? 16.25 -11.125 8.938 1 97.81 100 ASP A C 1
ATOM 769 O O . ASP A 1 100 ? 16.156 -11.203 7.711 1 97.81 100 ASP A O 1
ATOM 773 N N . GLY A 1 101 ? 16.328 -12.219 9.695 1 97.5 101 GLY A N 1
ATOM 774 C CA . GLY A 1 101 ? 16.406 -13.562 9.148 1 97.5 101 GLY A CA 1
ATOM 775 C C . GLY A 1 101 ? 15.07 -14.273 9.125 1 97.5 101 GLY A C 1
ATOM 776 O O . GLY A 1 101 ? 15 -15.453 8.773 1 97.5 101 GLY A O 1
ATOM 777 N N . GLU A 1 102 ? 14.023 -13.609 9.477 1 98.12 102 GLU A N 1
ATOM 778 C CA . GLU A 1 102 ? 12.719 -14.242 9.625 1 98.12 102 GLU A CA 1
ATOM 779 C C . GLU A 1 102 ? 11.812 -13.93 8.438 1 98.12 102 GLU A C 1
ATOM 781 O O . GLU A 1 102 ? 10.859 -14.656 8.172 1 98.12 102 GLU A O 1
ATOM 786 N N . MET A 1 103 ? 12.086 -12.805 7.789 1 98.75 103 MET A N 1
ATOM 787 C CA . MET A 1 103 ? 11.258 -12.367 6.672 1 98.75 103 MET A CA 1
ATOM 788 C C . MET A 1 103 ? 11.992 -12.539 5.344 1 98.75 103 MET A C 1
ATOM 790 O O . MET A 1 103 ? 13.195 -12.289 5.262 1 98.75 103 MET A O 1
ATOM 794 N N . VAL A 1 104 ? 11.195 -12.938 4.281 1 98.81 104 VAL A N 1
ATOM 795 C CA . VAL A 1 104 ? 11.797 -13.102 2.963 1 98.81 104 VAL A CA 1
ATOM 796 C C . VAL A 1 104 ? 10.93 -12.414 1.912 1 98.81 104 VAL A C 1
ATOM 798 O O . VAL A 1 104 ? 9.703 -12.375 2.035 1 98.81 104 VAL A O 1
ATOM 801 N N . ALA A 1 105 ? 11.562 -11.781 0.959 1 98.94 105 ALA A N 1
ATOM 802 C CA . ALA A 1 105 ? 10.906 -11.227 -0.224 1 98.94 105 ALA A CA 1
ATOM 803 C C . ALA A 1 105 ? 11.039 -12.172 -1.415 1 98.94 105 ALA A C 1
ATOM 805 O O . ALA A 1 105 ? 12.109 -12.734 -1.656 1 98.94 105 ALA A O 1
ATOM 806 N N . LEU A 1 106 ? 9.953 -12.375 -2.125 1 98.94 106 LEU A N 1
ATOM 807 C CA . LEU A 1 106 ? 9.922 -13.266 -3.281 1 98.94 106 LEU A CA 1
ATOM 808 C C . LEU A 1 106 ? 9.25 -12.594 -4.469 1 98.94 106 LEU A C 1
ATOM 810 O O . LEU A 1 106 ? 8.5 -11.625 -4.301 1 98.94 106 LEU A O 1
ATOM 814 N N . THR A 1 107 ? 9.5 -13.117 -5.621 1 98.94 107 THR A N 1
ATOM 815 C CA . THR A 1 107 ? 8.805 -12.727 -6.84 1 98.94 107 THR A CA 1
ATOM 816 C C . THR A 1 107 ? 7.895 -13.852 -7.328 1 98.94 107 THR A C 1
ATOM 818 O O . THR A 1 107 ? 8.312 -15.008 -7.402 1 98.94 107 THR A O 1
ATOM 821 N N . LEU A 1 108 ? 6.688 -13.516 -7.586 1 98.94 108 LEU A N 1
ATOM 822 C CA . LEU A 1 108 ? 5.789 -14.492 -8.195 1 98.94 108 LEU A CA 1
ATOM 823 C C . LEU A 1 108 ? 6.164 -14.734 -9.648 1 98.94 108 LEU A C 1
ATOM 825 O O . LEU A 1 108 ? 6.16 -13.812 -10.461 1 98.94 108 LEU A O 1
ATOM 829 N N . GLU A 1 109 ? 6.391 -15.953 -9.953 1 98.69 109 GLU A N 1
ATOM 830 C CA . GLU A 1 109 ? 6.73 -16.328 -11.328 1 98.69 109 GLU A CA 1
ATOM 831 C C . GLU A 1 109 ? 5.574 -16.047 -12.281 1 98.69 109 GLU A C 1
ATOM 833 O O . GLU A 1 109 ? 4.426 -16.391 -11.992 1 98.69 109 GLU A O 1
ATOM 838 N N . GLY A 1 110 ? 5.859 -15.344 -13.352 1 98.44 110 GLY A N 1
ATOM 839 C CA . GLY A 1 110 ? 4.887 -15.125 -14.414 1 98.44 110 GLY A CA 1
ATOM 840 C C . GLY A 1 110 ? 3.898 -14.016 -14.094 1 98.44 110 GLY A C 1
ATOM 841 O O . GLY A 1 110 ? 3.043 -13.688 -14.922 1 98.44 110 GLY A O 1
ATOM 842 N N . GLY A 1 111 ? 3.986 -13.406 -12.922 1 98.69 111 GLY A N 1
ATOM 843 C CA . GLY A 1 111 ? 3.064 -12.344 -12.57 1 98.69 111 GLY A CA 1
ATOM 844 C C . GLY A 1 111 ? 1.611 -12.773 -12.602 1 98.69 111 GLY A C 1
ATOM 845 O O . GLY A 1 111 ? 1.305 -13.953 -12.438 1 98.69 111 GLY A O 1
ATOM 846 N N . ILE A 1 112 ? 0.807 -11.781 -12.664 1 98.75 112 ILE A N 1
ATOM 847 C CA . ILE A 1 112 ? -0.614 -12.109 -12.664 1 98.75 112 ILE A CA 1
ATOM 848 C C . ILE A 1 112 ? -0.998 -12.742 -14 1 98.75 112 ILE A C 1
ATOM 850 O O . ILE A 1 112 ? -1.912 -13.562 -14.062 1 98.75 112 ILE A O 1
ATOM 854 N N . LYS A 1 113 ? -0.332 -12.375 -15.086 1 98.44 113 LYS A N 1
ATOM 855 C CA . LYS A 1 113 ? -0.581 -13.055 -16.359 1 98.44 113 LYS A CA 1
ATOM 856 C C . LYS A 1 113 ? -0.338 -14.555 -16.234 1 98.44 113 LYS A C 1
ATOM 858 O O . LYS A 1 113 ? -1.159 -15.359 -16.672 1 98.44 113 LYS A O 1
ATOM 863 N N . GLY A 1 114 ? 0.784 -14.898 -15.633 1 98.25 114 GLY A N 1
ATOM 864 C CA . GLY A 1 114 ? 1.067 -16.297 -15.391 1 98.25 114 GLY A CA 1
ATOM 865 C C . GLY A 1 114 ? 0.064 -16.969 -14.461 1 98.25 114 GLY A C 1
ATOM 866 O O . GLY A 1 114 ? -0.308 -18.125 -14.664 1 98.25 114 GLY A O 1
ATOM 867 N N . TRP A 1 115 ? -0.358 -16.297 -13.445 1 98.75 115 TRP A N 1
ATOM 868 C CA . TRP A 1 115 ? -1.365 -16.766 -12.5 1 98.75 115 TRP A CA 1
ATOM 869 C C . TRP A 1 115 ? -2.664 -17.109 -13.227 1 98.75 115 TRP A C 1
ATOM 871 O O . TRP A 1 115 ? -3.195 -18.219 -13.07 1 98.75 115 TRP A O 1
ATOM 881 N N . VAL A 1 116 ? -3.121 -16.172 -14.055 1 98.25 116 VAL A N 1
ATOM 882 C CA . VAL A 1 116 ? -4.375 -16.344 -14.781 1 98.25 116 VAL A CA 1
ATOM 883 C C . VAL A 1 116 ? -4.238 -17.484 -15.789 1 98.25 116 VAL A C 1
ATOM 885 O O . VAL A 1 116 ? -5.133 -18.328 -15.914 1 98.25 116 VAL A O 1
ATOM 888 N N . LYS A 1 117 ? -3.156 -17.609 -16.406 1 97.5 117 LYS A N 1
ATOM 889 C CA . LYS A 1 117 ? -2.92 -18.625 -17.438 1 97.5 117 LYS A CA 1
ATOM 890 C C . LYS A 1 117 ? -2.883 -20.016 -16.828 1 97.5 117 LYS A C 1
ATOM 892 O O . LYS A 1 117 ? -3.109 -21.016 -17.531 1 97.5 117 LYS A O 1
ATOM 897 N N . ALA A 1 118 ? -2.623 -20.062 -15.578 1 97.5 118 ALA A N 1
ATOM 898 C CA . ALA A 1 118 ? -2.479 -21.359 -14.906 1 97.5 118 ALA A CA 1
ATOM 899 C C . ALA A 1 118 ? -3.822 -22.062 -14.789 1 97.5 118 ALA A C 1
ATOM 901 O O . ALA A 1 118 ? -3.873 -23.266 -14.516 1 97.5 118 ALA A O 1
ATOM 902 N N . GLY A 1 119 ? -4.988 -21.328 -14.93 1 96.56 119 GLY A N 1
ATOM 903 C CA . GLY A 1 119 ? -6.262 -22 -15.062 1 96.56 119 GLY A CA 1
ATOM 904 C C . GLY A 1 119 ? -7.27 -21.594 -14.008 1 96.56 119 GLY A C 1
ATOM 905 O O . GLY A 1 119 ? -7.023 -20.656 -13.234 1 96.56 119 GLY A O 1
ATOM 906 N N . GLU A 1 120 ? -8.336 -22.297 -13.938 1 97.75 120 GLU A N 1
ATOM 907 C CA . GLU A 1 120 ? -9.516 -21.906 -13.172 1 97.75 120 GLU A CA 1
ATOM 908 C C . GLU A 1 120 ? -9.219 -21.875 -11.672 1 97.75 120 GLU A C 1
ATOM 910 O O . GLU A 1 120 ? -9.711 -21 -10.961 1 97.75 120 GLU A O 1
ATOM 915 N N . ALA A 1 121 ? -8.406 -22.844 -11.242 1 98.12 121 ALA A N 1
ATOM 916 C CA . ALA A 1 121 ? -8.062 -22.875 -9.828 1 98.12 121 ALA A CA 1
ATOM 917 C C . ALA A 1 121 ? -7.379 -21.578 -9.391 1 98.12 121 ALA A C 1
ATOM 919 O O . ALA A 1 121 ? -7.473 -21.188 -8.227 1 98.12 121 ALA A O 1
ATOM 920 N N . TYR A 1 122 ? -6.781 -20.938 -10.328 1 98.62 122 TYR A N 1
ATOM 921 C CA . TYR A 1 122 ? -6.055 -19.703 -10.039 1 98.62 122 TYR A CA 1
ATOM 922 C C . TYR A 1 122 ? -6.926 -18.484 -10.297 1 98.62 122 TYR A C 1
ATOM 924 O O . TYR A 1 122 ? -6.953 -17.547 -9.492 1 98.62 122 TYR A O 1
ATOM 932 N N . THR A 1 123 ? -7.688 -18.5 -11.398 1 98.31 123 THR A N 1
ATOM 933 C CA . THR A 1 123 ? -8.523 -17.344 -11.719 1 98.31 123 THR A CA 1
ATOM 934 C C . THR A 1 123 ? -9.594 -17.141 -10.648 1 98.31 123 THR A C 1
ATOM 936 O O . THR A 1 123 ? -10.023 -16.016 -10.398 1 98.31 123 THR A O 1
ATOM 939 N N . GLN A 1 124 ? -9.977 -18.219 -9.93 1 98.19 124 GLN A N 1
ATOM 940 C CA . GLN A 1 124 ? -10.945 -18.125 -8.852 1 98.19 124 GLN A CA 1
ATOM 941 C C . GLN A 1 124 ? -10.383 -17.344 -7.668 1 98.19 124 GLN A C 1
ATOM 943 O O . GLN A 1 124 ? -11.133 -16.875 -6.809 1 98.19 124 GLN A O 1
ATOM 948 N N . CYS A 1 125 ? -9.055 -17.203 -7.629 1 98.5 125 CYS A N 1
ATOM 949 C CA . CYS A 1 125 ? -8.383 -16.484 -6.551 1 98.5 125 CYS A CA 1
ATOM 950 C C . CYS A 1 125 ? -7.996 -15.086 -6.992 1 98.5 125 CYS A C 1
ATOM 952 O O . CYS A 1 125 ? -7.082 -14.477 -6.426 1 98.5 125 CYS A O 1
ATOM 954 N N . VAL A 1 126 ? -8.688 -14.594 -8.008 1 98.31 126 VAL A N 1
ATOM 955 C CA . VAL A 1 126 ? -8.5 -13.219 -8.469 1 98.31 126 VAL A CA 1
ATOM 956 C C . VAL A 1 126 ? -9.727 -12.383 -8.125 1 98.31 126 VAL A C 1
ATOM 958 O O . VAL A 1 126 ? -10.82 -12.641 -8.625 1 98.31 126 VAL A O 1
ATOM 961 N N . ASP A 1 127 ? -9.516 -11.438 -7.191 1 97.25 127 ASP A N 1
ATOM 962 C CA . ASP A 1 127 ? -10.586 -10.508 -6.855 1 97.25 127 ASP A CA 1
ATOM 963 C C . ASP A 1 127 ? -10.867 -9.539 -8.008 1 97.25 127 ASP A C 1
ATOM 965 O O . ASP A 1 127 ? -9.938 -8.922 -8.531 1 97.25 127 ASP A O 1
ATOM 969 N N . GLY A 1 128 ? -12.141 -9.477 -8.398 1 95.44 128 GLY A N 1
ATOM 970 C CA . GLY A 1 128 ? -12.484 -8.602 -9.508 1 95.44 128 GLY A CA 1
ATOM 971 C C . GLY A 1 128 ? -12.078 -9.156 -10.859 1 95.44 128 GLY A C 1
ATOM 972 O O . GLY A 1 128 ? -11.812 -8.398 -11.789 1 95.44 128 GLY A O 1
ATOM 973 N N . TYR A 1 129 ? -12.07 -10.445 -10.969 1 97 129 TYR A N 1
ATOM 974 C CA . TYR A 1 129 ? -11.641 -11.094 -12.203 1 97 129 TYR A CA 1
ATOM 975 C C . TYR A 1 129 ? -12.547 -10.711 -13.367 1 97 129 TYR A C 1
ATOM 977 O O . TYR A 1 129 ? -13.766 -10.859 -13.281 1 97 129 TYR A O 1
ATOM 985 N N . GLU A 1 130 ? -11.906 -10.188 -14.406 1 96.06 130 GLU A N 1
ATOM 986 C CA . GLU A 1 130 ? -12.586 -9.852 -15.648 1 96.06 130 GLU A CA 1
ATOM 987 C C . GLU A 1 130 ? -12.039 -10.664 -16.828 1 96.06 130 GLU A C 1
ATOM 989 O O . GLU A 1 130 ? -11.055 -10.266 -17.453 1 96.06 130 GLU A O 1
ATOM 994 N N . ALA A 1 131 ? -12.758 -11.758 -17.156 1 95.31 131 ALA A N 1
ATOM 995 C CA . ALA A 1 131 ? -12.305 -12.68 -18.188 1 95.31 131 ALA A CA 1
ATOM 996 C C . ALA A 1 131 ? -11.984 -11.938 -19.484 1 95.31 131 ALA A C 1
ATOM 998 O O . ALA A 1 131 ? -11.008 -12.258 -20.172 1 95.31 131 ALA A O 1
ATOM 999 N N . GLY A 1 132 ? -12.797 -10.977 -19.828 1 95.25 132 GLY A N 1
ATOM 1000 C CA . GLY A 1 132 ? -12.617 -10.234 -21.078 1 95.25 132 GLY A CA 1
ATOM 1001 C C . GLY A 1 132 ? -11.281 -9.516 -21.156 1 95.25 132 GLY A C 1
ATOM 1002 O O . GLY A 1 132 ? -10.68 -9.43 -22.219 1 95.25 132 GLY A O 1
ATOM 1003 N N . HIS A 1 133 ? -10.82 -9.023 -20 1 95.25 133 HIS A N 1
ATOM 1004 C CA . HIS A 1 133 ? -9.539 -8.336 -19.953 1 95.25 133 HIS A CA 1
ATOM 1005 C C . HIS A 1 133 ? -8.398 -9.273 -20.344 1 95.25 133 HIS A C 1
ATOM 1007 O O . HIS A 1 133 ? -7.445 -8.859 -21 1 95.25 133 HIS A O 1
ATOM 1013 N N . TRP A 1 134 ? -8.484 -10.484 -19.953 1 96 134 TRP A N 1
ATOM 1014 C CA . TRP A 1 134 ? -7.359 -11.406 -20.031 1 96 134 TRP A CA 1
ATOM 1015 C C . TRP A 1 134 ? -7.348 -12.133 -21.375 1 96 134 TRP A C 1
ATOM 1017 O O . TRP A 1 134 ? -6.344 -12.742 -21.75 1 96 134 TRP A O 1
ATOM 1027 N N . LYS A 1 135 ? -8.391 -11.992 -22.219 1 94.38 135 LYS A N 1
ATOM 1028 C CA . LYS A 1 135 ? -8.469 -12.617 -23.547 1 94.38 135 LYS A CA 1
ATOM 1029 C C . LYS A 1 135 ? -7.414 -12.047 -24.484 1 94.38 135 LYS A C 1
ATOM 1031 O O . LYS A 1 135 ? -6.934 -12.742 -25.375 1 94.38 135 LYS A O 1
ATOM 1036 N N . GLN A 1 136 ? -6.996 -10.867 -24.172 1 91.69 136 GLN A N 1
ATOM 1037 C CA . GLN A 1 136 ? -6.023 -10.195 -25.031 1 91.69 136 GLN A CA 1
ATOM 1038 C C . GLN A 1 136 ? -4.629 -10.789 -24.859 1 91.69 136 GLN A C 1
ATOM 1040 O O . GLN A 1 136 ? -3.734 -10.539 -25.656 1 91.69 136 GLN A O 1
ATOM 1045 N N . PHE A 1 137 ? -4.418 -11.492 -23.906 1 87.75 137 PHE A N 1
ATOM 1046 C CA . PHE A 1 137 ? -3.1 -12.047 -23.609 1 87.75 137 PHE A CA 1
ATOM 1047 C C . PHE A 1 137 ? -3.045 -13.523 -23.953 1 87.75 137 PHE A C 1
ATOM 1049 O O . PHE A 1 137 ? -2.062 -14.203 -23.656 1 87.75 137 PHE A O 1
ATOM 1056 N N . ASP A 1 138 ? -4.176 -14.117 -24.391 1 77.31 138 ASP A N 1
ATOM 1057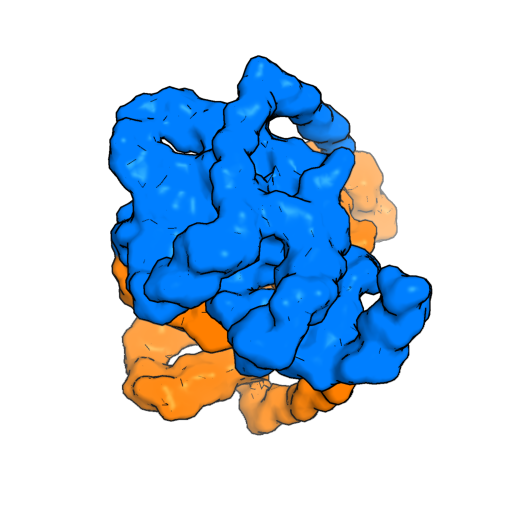 C CA . ASP A 1 138 ? -4.223 -15.516 -24.812 1 77.31 138 ASP A CA 1
ATOM 1058 C C . ASP A 1 138 ? -3.381 -15.742 -26.078 1 77.31 138 ASP A C 1
ATOM 1060 O O . ASP A 1 138 ? -3.283 -14.859 -26.922 1 77.31 138 ASP A O 1
ATOM 1064 N N . MET B 1 1 ? -12.648 -3.424 -14.133 1 55.59 1 MET B N 1
ATOM 1065 C CA . MET B 1 1 ? -13.039 -3.404 -12.727 1 55.59 1 MET B CA 1
ATOM 1066 C C . MET B 1 1 ? -14.281 -2.551 -12.516 1 55.59 1 MET B C 1
ATOM 1068 O O . MET B 1 1 ? -14.469 -1.536 -13.188 1 55.59 1 MET B O 1
ATOM 1072 N N . THR B 1 2 ? -15.352 -3.182 -12.023 1 65.31 2 THR B N 1
ATOM 1073 C CA . THR B 1 2 ? -16.578 -2.443 -11.742 1 65.31 2 THR B CA 1
ATOM 1074 C C . THR B 1 2 ? -16.281 -1.222 -10.875 1 65.31 2 THR B C 1
ATOM 1076 O O . THR B 1 2 ? -15.352 -1.238 -10.062 1 65.31 2 THR B O 1
ATOM 1079 N N . THR B 1 3 ? -16.734 -0.12 -11.211 1 83.5 3 THR B N 1
ATOM 1080 C CA . THR B 1 3 ? -16.609 1.126 -10.469 1 83.5 3 THR B CA 1
ATOM 1081 C C . THR B 1 3 ? -17.078 0.94 -9.023 1 83.5 3 THR B C 1
ATOM 1083 O O . THR B 1 3 ? -18.172 0.441 -8.781 1 83.5 3 THR B O 1
ATOM 1086 N N . PRO B 1 4 ? -16.188 1.151 -8.102 1 92.88 4 PRO B N 1
ATOM 1087 C CA . PRO B 1 4 ? -16.594 1.021 -6.707 1 92.88 4 PRO B CA 1
ATOM 1088 C C . PRO B 1 4 ? -17.781 1.925 -6.352 1 92.88 4 PRO B C 1
ATOM 1090 O O . PRO B 1 4 ? -17.969 2.961 -6.988 1 92.88 4 PRO B O 1
ATOM 1093 N N . PRO B 1 5 ? -18.531 1.521 -5.422 1 95.81 5 PRO B N 1
ATOM 1094 C CA . PRO B 1 5 ? -19.641 2.367 -4.984 1 95.81 5 PRO B CA 1
ATOM 1095 C C . PRO B 1 5 ? -19.172 3.65 -4.297 1 95.81 5 PRO B C 1
ATOM 1097 O O . PRO B 1 5 ? -18.078 3.691 -3.746 1 95.81 5 PRO B O 1
ATOM 1100 N N . ASN B 1 6 ? -20 4.648 -4.383 1 96.56 6 ASN B N 1
ATOM 1101 C CA . ASN B 1 6 ? -19.734 5.836 -3.58 1 96.56 6 ASN B CA 1
ATOM 1102 C C . ASN B 1 6 ? -19.859 5.547 -2.088 1 96.56 6 ASN B C 1
ATOM 1104 O O . ASN B 1 6 ? -20.75 4.809 -1.668 1 96.56 6 ASN B O 1
ATOM 1108 N N . PRO B 1 7 ? -18.906 6.078 -1.374 1 97.38 7 PRO B N 1
ATOM 1109 C CA . PRO B 1 7 ? -19.078 5.887 0.068 1 97.38 7 PRO B CA 1
ATOM 1110 C C . PRO B 1 7 ? -20.359 6.531 0.602 1 97.38 7 PRO B C 1
ATOM 1112 O O . PRO B 1 7 ? -20.859 7.492 0.013 1 97.38 7 PRO B O 1
ATOM 1115 N N . THR B 1 8 ? -20.797 5.996 1.666 1 97.06 8 THR B N 1
ATOM 1116 C CA . THR B 1 8 ? -22.047 6.469 2.248 1 97.06 8 THR B CA 1
ATOM 1117 C C . THR B 1 8 ? -21.781 7.262 3.527 1 97.06 8 THR B C 1
ATOM 1119 O O . THR B 1 8 ? -22.719 7.75 4.164 1 97.06 8 THR B O 1
ATOM 1122 N N . THR B 1 9 ? -20.578 7.34 3.994 1 96.25 9 THR B N 1
ATOM 1123 C CA . THR B 1 9 ? -20.188 8.086 5.18 1 96.25 9 THR B CA 1
ATOM 1124 C C . THR B 1 9 ? -18.984 8.984 4.875 1 96.25 9 THR B C 1
ATOM 1126 O O . THR B 1 9 ? -18.438 8.938 3.771 1 96.25 9 THR B O 1
ATOM 1129 N N . THR B 1 10 ? -18.734 9.883 5.75 1 96.62 10 THR B N 1
ATOM 1130 C CA . THR B 1 10 ? -17.547 10.727 5.684 1 96.62 10 THR B CA 1
ATOM 1131 C C . THR B 1 10 ? -16.625 10.438 6.855 1 96.62 10 THR B C 1
ATOM 1133 O O . THR B 1 10 ? -17.062 10.281 7.992 1 96.62 10 THR B O 1
ATOM 1136 N N . ALA B 1 11 ? -15.391 10.336 6.555 1 98.25 11 ALA B N 1
ATOM 1137 C CA . ALA B 1 11 ? -14.391 10.18 7.605 1 98.25 11 ALA B CA 1
ATOM 1138 C C . ALA B 1 11 ? -14 11.531 8.195 1 98.25 11 ALA B C 1
ATOM 1140 O O . ALA B 1 11 ? -13.945 12.531 7.477 1 98.25 11 ALA B O 1
ATOM 1141 N N . PRO B 1 12 ? -13.742 11.609 9.5 1 98.56 12 PRO B N 1
ATOM 1142 C CA . PRO B 1 12 ? -13.281 12.867 10.086 1 98.56 12 PRO B CA 1
ATOM 1143 C C . PRO B 1 12 ? -11.945 13.336 9.508 1 98.56 12 PRO B C 1
ATOM 1145 O O . PRO B 1 12 ? -11.25 12.562 8.852 1 98.56 12 PRO B O 1
ATOM 1148 N N . THR B 1 13 ? -11.719 14.625 9.711 1 98.62 13 THR B N 1
ATOM 1149 C CA . THR B 1 13 ? -10.477 15.227 9.234 1 98.62 13 THR B CA 1
ATOM 1150 C C . THR B 1 13 ? -9.508 15.469 10.391 1 98.62 13 THR B C 1
ATOM 1152 O O . THR B 1 13 ? -9.93 15.594 11.539 1 98.62 13 THR B O 1
ATOM 1155 N N . ILE B 1 14 ? -8.258 15.445 10.102 1 98.81 14 ILE B N 1
ATOM 1156 C CA . ILE B 1 14 ? -7.207 15.844 11.023 1 98.81 14 ILE B CA 1
ATOM 1157 C C . ILE B 1 14 ? -6.332 16.922 10.383 1 98.81 14 ILE B C 1
ATOM 1159 O O . ILE B 1 14 ? -5.992 16.828 9.203 1 98.81 14 ILE B O 1
ATOM 1163 N N . SER B 1 15 ? -6.016 17.953 11.125 1 98.75 15 SER B N 1
ATOM 1164 C CA . SER B 1 15 ? -5.168 19.031 10.617 1 98.75 15 SER B CA 1
ATOM 1165 C C . SER B 1 15 ? -3.695 18.625 10.656 1 98.75 15 SER B C 1
ATOM 1167 O O . SER B 1 15 ? -3.299 17.766 11.445 1 98.75 15 SER B O 1
ATOM 1169 N N . PRO B 1 16 ? -2.941 19.328 9.781 1 98.81 16 PRO B N 1
ATOM 1170 C CA . PRO B 1 16 ? -1.497 19.109 9.875 1 98.81 16 PRO B CA 1
ATOM 1171 C C . PRO B 1 16 ? -0.949 19.359 11.273 1 98.81 16 PRO B C 1
ATOM 1173 O O . PRO B 1 16 ? -0.127 18.578 11.773 1 98.81 16 PRO B O 1
ATOM 1176 N N . THR B 1 17 ? -1.363 20.375 11.93 1 98.56 17 THR B N 1
ATOM 1177 C CA . THR B 1 17 ? -0.876 20.75 13.25 1 98.56 17 THR B CA 1
ATOM 1178 C C . THR B 1 17 ? -1.168 19.641 14.266 1 98.56 17 THR B C 1
ATOM 1180 O O . THR B 1 17 ? -0.35 19.375 15.148 1 98.56 17 THR B O 1
ATOM 1183 N N . SER B 1 18 ? -2.305 19.016 14.133 1 98.69 18 SER B N 1
ATOM 1184 C CA . SER B 1 18 ? -2.672 17.938 15.031 1 98.69 18 SER B CA 1
ATOM 1185 C C . SER B 1 18 ? -1.941 16.641 14.672 1 98.69 18 SER B C 1
ATOM 1187 O O . SER B 1 18 ? -1.646 15.828 15.547 1 98.69 18 SER B O 1
ATOM 1189 N N . LEU B 1 19 ? -1.646 16.469 13.391 1 98.75 19 LEU B N 1
ATOM 1190 C CA . LEU B 1 19 ? -1.046 15.227 12.914 1 98.75 19 LEU B CA 1
ATOM 1191 C C . LEU B 1 19 ? 0.453 15.203 13.195 1 98.75 19 LEU B C 1
ATOM 1193 O O . LEU B 1 19 ? 1.01 14.156 13.531 1 98.75 19 LEU B O 1
ATOM 1197 N N . LEU B 1 20 ? 1.114 16.328 13.148 1 98.62 20 LEU B N 1
ATOM 1198 C CA . LEU B 1 20 ? 2.57 16.422 13.203 1 98.62 20 LEU B CA 1
ATOM 1199 C C . LEU B 1 20 ? 3.107 15.719 14.453 1 98.62 20 LEU B C 1
ATOM 1201 O O . LEU B 1 20 ? 3.996 14.867 14.352 1 98.62 20 LEU B O 1
ATOM 1205 N N . PRO B 1 21 ? 2.58 15.969 15.664 1 98.31 21 PRO B N 1
ATOM 1206 C CA . PRO B 1 21 ? 3.143 15.328 16.859 1 98.31 21 PRO B CA 1
ATOM 1207 C C . PRO B 1 21 ? 2.881 13.82 16.891 1 98.31 21 PRO B C 1
ATOM 1209 O O . PRO B 1 21 ? 3.486 13.109 17.703 1 98.31 21 PRO B O 1
ATOM 1212 N N . LEU B 1 22 ? 2.037 13.305 16.047 1 98.25 22 LEU B N 1
ATOM 1213 C CA . LEU B 1 22 ? 1.651 11.898 16.078 1 98.25 22 LEU B CA 1
ATOM 1214 C C . LEU B 1 22 ? 2.514 11.086 15.109 1 98.25 22 LEU B C 1
ATOM 1216 O O . LEU B 1 22 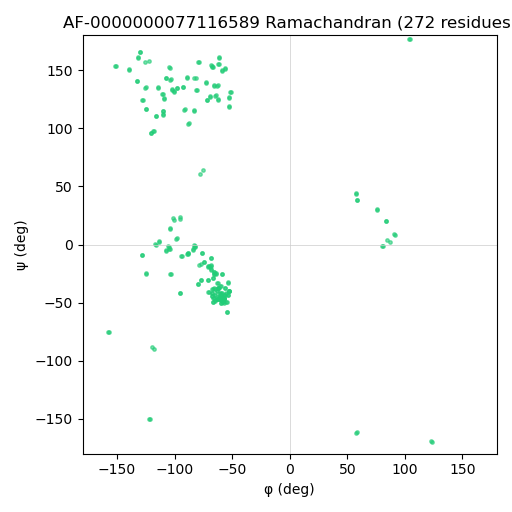? 2.514 9.859 15.164 1 98.25 22 LEU B O 1
ATOM 1220 N N . LEU B 1 23 ? 3.295 11.688 14.273 1 98.12 23 LEU B N 1
ATOM 1221 C CA . LEU B 1 23 ? 4.012 11.023 13.188 1 98.12 23 LEU B CA 1
ATOM 1222 C C . LEU B 1 23 ? 4.891 9.898 13.727 1 98.12 23 LEU B C 1
ATOM 1224 O O . LEU B 1 23 ? 4.957 8.812 13.141 1 98.12 23 LEU B O 1
ATOM 1228 N N . PRO B 1 24 ? 5.504 10.125 14.93 1 96.69 24 PRO B N 1
ATOM 1229 C CA . PRO B 1 24 ? 6.414 9.078 15.398 1 96.69 24 PRO B CA 1
ATOM 1230 C C . PRO B 1 24 ? 5.68 7.938 16.109 1 96.69 24 PRO B C 1
ATOM 1232 O O . PRO B 1 24 ? 6.305 6.945 16.5 1 96.69 24 PRO B O 1
ATOM 1235 N N . THR B 1 25 ? 4.422 7.98 16.25 1 97.06 25 THR B N 1
ATOM 1236 C CA . THR B 1 25 ? 3.672 6.965 16.984 1 97.06 25 THR B CA 1
ATOM 1237 C C . THR B 1 25 ? 3.416 5.742 16.109 1 97.06 25 THR B C 1
ATOM 1239 O O . THR B 1 25 ? 2.93 5.871 14.992 1 97.06 25 THR B O 1
ATOM 1242 N N . PRO B 1 26 ? 3.686 4.578 16.688 1 96.31 26 PRO B N 1
ATOM 1243 C CA . PRO B 1 26 ? 3.547 3.359 15.891 1 96.31 26 PRO B CA 1
ATOM 1244 C C . PRO B 1 26 ? 2.092 3.031 15.562 1 96.31 26 PRO B C 1
ATOM 1246 O O . PRO B 1 26 ? 1.823 2.264 14.633 1 96.31 26 PRO B O 1
ATOM 1249 N N . SER B 1 27 ? 1.172 3.576 16.281 1 98.19 27 SER B N 1
ATOM 1250 C CA . SER B 1 27 ? -0.24 3.27 16.078 1 98.19 27 SER B CA 1
ATOM 1251 C C . SER B 1 27 ? -0.822 4.09 14.93 1 98.19 27 SER B C 1
ATOM 1253 O O . SER B 1 27 ? -1.998 3.947 14.594 1 98.19 27 SER B O 1
ATOM 1255 N N . LEU B 1 28 ? -0.044 4.957 14.312 1 98.81 28 LEU B N 1
ATOM 1256 C CA . LEU B 1 28 ? -0.452 5.781 13.18 1 98.81 28 LEU B CA 1
ATOM 1257 C C . LEU B 1 28 ? 0.08 5.211 11.867 1 98.81 28 LEU B C 1
ATOM 1259 O O . LEU B 1 28 ? 1.236 4.789 11.797 1 98.81 28 LEU B O 1
ATOM 1263 N N . LEU B 1 29 ? -0.756 5.133 10.891 1 98.88 29 LEU B N 1
ATOM 1264 C CA . LEU B 1 29 ? -0.339 4.855 9.516 1 98.88 29 LEU B CA 1
ATOM 1265 C C . LEU B 1 29 ? -0.908 5.891 8.555 1 98.88 29 LEU B C 1
ATOM 1267 O O . LEU B 1 29 ? -2.109 6.164 8.57 1 98.88 29 LEU B O 1
ATOM 1271 N N . LEU B 1 30 ? -0.089 6.512 7.828 1 98.94 30 LEU B N 1
ATOM 1272 C CA . LEU B 1 30 ? -0.512 7.426 6.77 1 98.94 30 LEU B CA 1
ATOM 1273 C C . LEU B 1 30 ? -0.605 6.699 5.434 1 98.94 30 LEU B C 1
ATOM 1275 O O . LEU B 1 30 ? 0.265 5.891 5.098 1 98.94 30 LEU B O 1
ATOM 1279 N N . ILE B 1 31 ? -1.688 6.965 4.723 1 98.94 31 ILE B N 1
ATOM 1280 C CA . ILE B 1 31 ? -1.892 6.406 3.391 1 98.94 31 ILE B CA 1
ATOM 1281 C C . ILE B 1 31 ? -1.934 7.527 2.3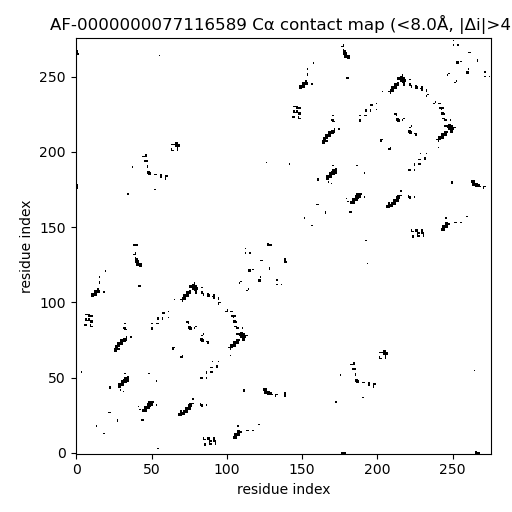59 1 98.94 31 ILE B C 1
ATOM 1283 O O . ILE B 1 31 ? -2.83 8.375 2.391 1 98.94 31 ILE B O 1
ATOM 1287 N N . ASP B 1 32 ? -0.928 7.605 1.525 1 98.88 32 ASP B N 1
ATOM 1288 C CA . ASP B 1 32 ? -0.898 8.484 0.357 1 98.88 32 ASP B CA 1
ATOM 1289 C C . ASP B 1 32 ? -1.621 7.84 -0.827 1 98.88 32 ASP B C 1
ATOM 1291 O O . ASP B 1 32 ? -1.154 6.844 -1.38 1 98.88 32 ASP B O 1
ATOM 1295 N N . VAL B 1 33 ? -2.725 8.438 -1.283 1 98.88 33 VAL B N 1
ATOM 1296 C CA . VAL B 1 33 ? -3.545 7.746 -2.271 1 98.88 33 VAL B CA 1
ATOM 1297 C C . VAL B 1 33 ? -3.314 8.359 -3.652 1 98.88 33 VAL B C 1
ATOM 1299 O O . VAL B 1 33 ? -4.098 8.125 -4.578 1 98.88 33 VAL B O 1
ATOM 1302 N N . ARG B 1 34 ? -2.256 9.18 -3.822 1 98.31 34 ARG B N 1
ATOM 1303 C CA . ARG B 1 34 ? -1.882 9.688 -5.137 1 98.31 34 ARG B CA 1
ATOM 1304 C C . ARG B 1 34 ? -1.375 8.57 -6.035 1 98.31 34 ARG B C 1
ATOM 1306 O O . ARG B 1 34 ? -0.921 7.531 -5.547 1 98.31 34 ARG B O 1
ATOM 1313 N N . ARG B 1 35 ? -1.525 8.766 -7.344 1 96.81 35 ARG B N 1
ATOM 1314 C CA . ARG B 1 35 ? -1.065 7.785 -8.32 1 96.81 35 ARG B CA 1
ATOM 1315 C C . ARG B 1 35 ? 0.003 8.383 -9.227 1 96.81 35 ARG B C 1
ATOM 1317 O O . ARG B 1 35 ? 1.196 8.305 -8.93 1 96.81 35 ARG B O 1
ATOM 1324 N N . THR B 1 36 ? -0.332 8.992 -10.367 1 96.75 36 THR B N 1
ATOM 1325 C CA . THR B 1 36 ? 0.647 9.539 -11.297 1 96.75 36 THR B CA 1
ATOM 1326 C C . THR B 1 36 ? 1.197 10.867 -10.797 1 96.75 36 THR B C 1
ATOM 1328 O O . THR B 1 36 ? 2.23 11.336 -11.273 1 96.75 36 THR B O 1
ATOM 1331 N N . ASP B 1 37 ? 0.529 11.469 -9.883 1 96.56 37 ASP B N 1
ATOM 1332 C CA . ASP B 1 37 ? 0.97 12.719 -9.289 1 96.56 37 ASP B CA 1
ATOM 1333 C C . ASP B 1 37 ? 1.74 12.477 -7.992 1 96.56 37 ASP B C 1
ATOM 1335 O O . ASP B 1 37 ? 1.84 13.359 -7.145 1 96.56 37 ASP B O 1
ATOM 1339 N N . TYR B 1 38 ? 2.281 11.273 -7.809 1 95.88 38 TYR B N 1
ATOM 1340 C CA . TYR B 1 38 ? 3.145 10.93 -6.684 1 95.88 38 TYR B CA 1
ATOM 1341 C C . TYR B 1 38 ? 4.539 11.516 -6.867 1 95.88 38 TYR B C 1
ATOM 1343 O O . TYR B 1 38 ? 5.496 10.781 -7.125 1 95.88 38 TYR B O 1
ATOM 1351 N N . GLU B 1 39 ? 4.605 12.828 -6.875 1 94.62 39 GLU B N 1
ATOM 1352 C CA . GLU B 1 39 ? 5.82 13.602 -7.117 1 94.62 39 GLU B CA 1
ATOM 1353 C C . GLU B 1 39 ? 6.07 14.602 -5.988 1 94.62 39 GLU B C 1
ATOM 1355 O O . GLU B 1 39 ? 5.16 14.914 -5.219 1 94.62 39 GLU B O 1
ATOM 1360 N N . GLY B 1 40 ? 7.273 15.023 -5.816 1 96.38 40 GLY B N 1
ATOM 1361 C CA . GLY B 1 40 ? 7.598 16.047 -4.844 1 96.38 40 GLY B CA 1
ATOM 1362 C C . GLY B 1 40 ? 7.812 15.508 -3.445 1 96.38 40 GLY B C 1
ATOM 1363 O O . GLY B 1 40 ? 8.086 16.266 -2.512 1 96.38 40 GLY B O 1
ATOM 1364 N N . GLY B 1 41 ? 7.758 14.172 -3.297 1 97.19 41 GLY B N 1
ATOM 1365 C CA . GLY B 1 41 ? 7.941 13.539 -2 1 97.19 41 GLY B CA 1
ATOM 1366 C C . GLY B 1 41 ? 6.645 13.07 -1.377 1 97.19 41 GLY B C 1
ATOM 1367 O O . GLY B 1 41 ? 5.578 13.195 -1.982 1 97.19 41 GLY B O 1
ATOM 1368 N N . ALA B 1 42 ? 6.766 12.445 -0.243 1 98.19 42 ALA B N 1
ATOM 1369 C CA . ALA B 1 42 ? 5.637 11.938 0.537 1 98.19 42 ALA B CA 1
ATOM 1370 C C . ALA B 1 42 ? 5.852 12.18 2.029 1 98.19 42 ALA B C 1
ATOM 1372 O O . ALA B 1 42 ? 6.992 12.219 2.498 1 98.19 42 ALA B O 1
ATOM 1373 N N . ILE B 1 43 ? 4.77 12.336 2.719 1 98.62 43 ILE B N 1
ATOM 1374 C CA . ILE B 1 43 ? 4.891 12.562 4.156 1 98.62 43 ILE B CA 1
ATOM 1375 C C . ILE B 1 43 ? 5.523 11.344 4.82 1 98.62 43 ILE B C 1
ATOM 1377 O O . ILE B 1 43 ? 5.172 10.203 4.5 1 98.62 43 ILE B O 1
ATOM 1381 N N . HIS B 1 44 ? 6.449 11.625 5.73 1 97.81 44 HIS B N 1
ATOM 1382 C CA . HIS B 1 44 ? 7.23 10.586 6.395 1 97.81 44 HIS B CA 1
ATOM 1383 C C . HIS B 1 44 ? 6.324 9.523 7.008 1 97.81 44 HIS B C 1
ATOM 1385 O O . HIS B 1 44 ? 5.355 9.844 7.699 1 97.81 44 HIS B O 1
ATOM 1391 N N . GLY B 1 45 ? 6.598 8.289 6.648 1 96.31 45 GLY B N 1
ATOM 1392 C CA . GLY B 1 45 ? 5.855 7.195 7.246 1 96.31 45 GLY B CA 1
ATOM 1393 C C . GLY B 1 45 ? 4.613 6.816 6.457 1 96.31 45 GLY B C 1
ATOM 1394 O O . GLY B 1 45 ? 3.824 5.977 6.898 1 96.31 45 GLY B O 1
ATOM 1395 N N . SER B 1 46 ? 4.445 7.383 5.289 1 98.25 46 SER B N 1
ATOM 1396 C CA . SER B 1 46 ? 3.252 7.082 4.508 1 98.25 46 SER B CA 1
ATOM 1397 C C . SER B 1 46 ? 3.473 5.871 3.605 1 98.25 46 SER B C 1
ATOM 1399 O O . SER B 1 46 ? 4.59 5.633 3.143 1 98.25 46 SER B O 1
ATOM 1401 N N . LEU B 1 47 ? 2.457 5.102 3.438 1 98.62 47 LEU B N 1
ATOM 1402 C CA . LEU B 1 47 ? 2.381 4.043 2.439 1 98.62 47 LEU B CA 1
ATOM 1403 C C . LEU B 1 47 ? 1.572 4.492 1.228 1 98.62 47 LEU B C 1
ATOM 1405 O O . LEU B 1 47 ? 0.501 5.082 1.375 1 98.62 47 LEU B O 1
ATOM 1409 N N . ASN B 1 48 ? 2.076 4.277 0.032 1 98.62 48 ASN B N 1
ATOM 1410 C CA . ASN B 1 48 ? 1.388 4.707 -1.181 1 98.62 48 ASN B CA 1
ATOM 1411 C C . ASN B 1 48 ? 0.415 3.641 -1.68 1 98.62 48 ASN B C 1
ATOM 1413 O O . ASN B 1 48 ? 0.834 2.594 -2.174 1 98.62 48 ASN B O 1
ATOM 1417 N N . LEU B 1 49 ? -0.852 3.83 -1.469 1 98.62 49 LEU B N 1
ATOM 1418 C CA . LEU B 1 49 ? -1.958 3.023 -1.973 1 98.62 49 LEU B CA 1
ATOM 1419 C C . LEU B 1 49 ? -2.898 3.863 -2.83 1 98.62 49 LEU B C 1
ATOM 1421 O O . LEU B 1 49 ? -3.842 4.465 -2.314 1 98.62 49 LEU B O 1
ATOM 1425 N N . PRO B 1 50 ? -2.742 3.854 -4.156 1 98.56 50 PRO B N 1
ATOM 1426 C CA . PRO B 1 50 ? -3.488 4.773 -5.016 1 98.56 50 PRO B CA 1
ATOM 1427 C C . PRO B 1 50 ? -5 4.621 -4.875 1 98.56 50 PRO B C 1
ATOM 1429 O O . PRO B 1 50 ? -5.5 3.504 -4.707 1 98.56 50 PRO B O 1
ATOM 1432 N N . ALA B 1 51 ? -5.672 5.762 -5.098 1 98.31 51 ALA B N 1
ATOM 1433 C CA . ALA B 1 51 ? -7.125 5.797 -4.957 1 98.31 51 ALA B CA 1
ATOM 1434 C C . ALA B 1 51 ? -7.797 4.871 -5.965 1 98.31 51 ALA B C 1
ATOM 1436 O O . ALA B 1 51 ? -8.836 4.277 -5.676 1 98.31 51 ALA B O 1
ATOM 1437 N N . GLN B 1 52 ? -7.25 4.723 -7.098 1 96.44 52 GLN B N 1
ATOM 1438 C CA . GLN B 1 52 ? -7.844 4.02 -8.227 1 96.44 52 GLN B CA 1
ATOM 1439 C C . GLN B 1 52 ? -8 2.531 -7.93 1 96.44 52 GLN B C 1
ATOM 1441 O O . GLN B 1 52 ? -8.867 1.868 -8.5 1 96.44 52 GLN B O 1
ATOM 1446 N N . SER B 1 53 ? -7.18 2.041 -7.047 1 97 53 SER B N 1
ATOM 1447 C CA . SER B 1 53 ? -7.23 0.625 -6.699 1 97 53 SER B CA 1
ATOM 1448 C C . SER B 1 53 ? -7.609 0.428 -5.234 1 97 53 SER B C 1
ATOM 1450 O O . SER B 1 53 ? -7.805 -0.703 -4.785 1 97 53 SER B O 1
ATOM 1452 N N . PHE B 1 54 ? -7.844 1.459 -4.492 1 98.38 54 PHE B N 1
ATOM 1453 C CA . PHE B 1 54 ? -7.887 1.377 -3.035 1 98.38 54 PHE B CA 1
ATOM 1454 C C . PHE B 1 54 ? -9.086 0.56 -2.576 1 98.38 54 PHE B C 1
ATOM 1456 O O . PHE B 1 54 ? -8.992 -0.211 -1.619 1 98.38 54 PHE B O 1
ATOM 1463 N N . TYR B 1 55 ? -10.211 0.778 -3.225 1 97.94 55 TYR B N 1
ATOM 1464 C CA . TYR B 1 55 ? -11.43 0.121 -2.762 1 97.94 55 TYR B CA 1
ATOM 1465 C C . TYR B 1 55 ? -11.219 -1.384 -2.635 1 97.94 55 TYR B C 1
ATOM 1467 O O . TYR B 1 55 ? -11.711 -2.006 -1.688 1 97.94 55 TYR B O 1
ATOM 1475 N N . ALA B 1 56 ? -10.531 -1.94 -3.547 1 96.69 56 ALA B N 1
ATOM 1476 C CA . ALA B 1 56 ? -10.297 -3.381 -3.564 1 96.69 56 ALA B CA 1
ATOM 1477 C C . ALA B 1 56 ? -9.25 -3.779 -2.525 1 96.69 56 ALA B C 1
ATOM 1479 O O . ALA B 1 56 ? -9.062 -4.965 -2.246 1 96.69 56 ALA B O 1
ATOM 1480 N N . ASN B 1 57 ? -8.594 -2.869 -1.87 1 97.88 57 ASN B N 1
ATOM 1481 C CA . ASN B 1 57 ? -7.484 -3.139 -0.962 1 97.88 57 ASN B CA 1
ATOM 1482 C C . ASN B 1 57 ? -7.91 -3.01 0.498 1 97.88 57 ASN B C 1
ATOM 1484 O O . ASN B 1 57 ? -7.121 -3.273 1.405 1 97.88 57 ASN B O 1
ATOM 1488 N N . ARG B 1 58 ? -9.141 -2.652 0.752 1 98.38 58 ARG B N 1
ATOM 1489 C CA . ARG B 1 58 ? -9.602 -2.303 2.092 1 98.38 58 ARG B CA 1
ATOM 1490 C C . ARG B 1 58 ? -9.422 -3.473 3.055 1 98.38 58 ARG B C 1
ATOM 1492 O O . ARG B 1 58 ? -8.93 -3.295 4.172 1 98.38 58 ARG B O 1
ATOM 1499 N N . SER B 1 59 ? -9.781 -4.637 2.607 1 97.94 59 SER B N 1
ATOM 1500 C CA . SER B 1 59 ? -9.75 -5.789 3.5 1 97.94 59 SER B CA 1
ATOM 1501 C C . SER B 1 59 ? -8.32 -6.137 3.91 1 97.94 59 SER B C 1
ATOM 1503 O O . SER B 1 59 ? -8.055 -6.402 5.086 1 97.94 59 SER B O 1
ATOM 1505 N N . VAL B 1 60 ? -7.453 -6.156 2.965 1 98 60 VAL B N 1
ATOM 1506 C CA . VAL B 1 60 ? -6.07 -6.527 3.246 1 98 60 VAL B CA 1
ATOM 1507 C C . VAL B 1 60 ? -5.41 -5.457 4.113 1 98 60 VAL B C 1
ATOM 1509 O O . VAL B 1 60 ? -4.707 -5.773 5.074 1 98 60 VAL B O 1
ATOM 1512 N N . LEU B 1 61 ? -5.625 -4.18 3.787 1 98.75 61 LEU B N 1
ATOM 1513 C CA . LEU B 1 61 ? -5.07 -3.109 4.609 1 98.75 61 LEU B CA 1
ATOM 1514 C C . LEU B 1 61 ? -5.582 -3.207 6.043 1 98.75 61 LEU B C 1
ATOM 1516 O O . LEU B 1 61 ? -4.809 -3.061 6.992 1 98.75 61 LEU B O 1
ATOM 1520 N N . TYR B 1 62 ? -6.871 -3.441 6.203 1 98.81 62 TYR B N 1
ATOM 1521 C CA . TYR B 1 62 ? -7.473 -3.551 7.527 1 98.81 62 TYR B CA 1
ATOM 1522 C C . TYR B 1 62 ? -6.809 -4.656 8.344 1 98.81 62 TYR B C 1
ATOM 1524 O O . TYR B 1 62 ? -6.434 -4.445 9.5 1 98.81 62 TYR B O 1
ATOM 1532 N N . ASP B 1 63 ? -6.684 -5.801 7.723 1 98.38 63 ASP B N 1
ATOM 1533 C CA . ASP B 1 63 ? -6.098 -6.941 8.414 1 98.38 63 ASP B CA 1
ATOM 1534 C C . ASP B 1 63 ? -4.664 -6.641 8.852 1 98.38 63 ASP B C 1
ATOM 1536 O O . ASP B 1 63 ? -4.285 -6.941 9.984 1 98.38 63 ASP B O 1
ATOM 1540 N N . LEU B 1 64 ? -3.883 -6.102 7.973 1 98.38 64 LEU B N 1
ATOM 1541 C CA . LEU B 1 64 ? -2.506 -5.742 8.289 1 98.38 64 LEU B CA 1
ATOM 1542 C C . LEU B 1 64 ? -2.453 -4.754 9.453 1 98.38 64 LEU B C 1
ATOM 1544 O O . LEU B 1 64 ? -1.68 -4.938 10.391 1 98.38 64 LEU B O 1
ATOM 1548 N N . CYS B 1 65 ? -3.264 -3.689 9.375 1 98.81 65 CYS B N 1
ATOM 1549 C CA . CYS B 1 65 ? -3.312 -2.666 10.414 1 98.81 65 CYS B CA 1
ATOM 1550 C C . CYS B 1 65 ? -3.689 -3.273 11.758 1 98.81 65 CYS B C 1
ATOM 1552 O O . CYS B 1 65 ? -3.047 -2.994 12.773 1 98.81 65 CYS B O 1
ATOM 1554 N N . LYS B 1 66 ? -4.715 -4.098 11.688 1 98.69 66 LYS B N 1
ATOM 1555 C CA . LYS B 1 66 ? -5.199 -4.723 12.914 1 98.69 66 LYS B CA 1
ATOM 1556 C C . LYS B 1 66 ? -4.105 -5.551 13.578 1 98.69 66 LYS B C 1
ATOM 1558 O O . LYS B 1 66 ? -3.836 -5.395 14.773 1 98.69 66 LYS B O 1
ATOM 1563 N N . ARG B 1 67 ? -3.48 -6.371 12.867 1 98.56 67 ARG B N 1
ATOM 1564 C CA . ARG B 1 67 ? -2.434 -7.242 13.391 1 98.56 67 ARG B CA 1
ATOM 1565 C C . ARG B 1 67 ? -1.218 -6.438 13.828 1 98.56 67 ARG B C 1
ATOM 1567 O O . ARG B 1 67 ? -0.525 -6.816 14.773 1 98.56 67 ARG B O 1
ATOM 1574 N N . ALA B 1 68 ? -0.989 -5.309 13.219 1 98.75 68 ALA B N 1
ATOM 1575 C CA . ALA B 1 68 ? 0.186 -4.492 13.516 1 98.75 68 ALA B CA 1
ATOM 1576 C C . ALA B 1 68 ? -0.095 -3.52 14.656 1 98.75 68 ALA B C 1
ATOM 1578 O O . ALA B 1 68 ? 0.795 -2.779 15.086 1 98.75 68 ALA B O 1
ATOM 1579 N N . GLY B 1 69 ? -1.312 -3.434 15.094 1 98.69 69 GLY B N 1
ATOM 1580 C CA . GLY B 1 69 ? -1.651 -2.555 16.203 1 98.69 69 GLY B CA 1
ATOM 1581 C C . GLY B 1 69 ? -1.884 -1.118 15.773 1 98.69 69 GLY B C 1
ATOM 1582 O O . GLY B 1 69 ? -1.794 -0.2 16.594 1 98.69 69 GLY B O 1
ATOM 1583 N N . VAL B 1 70 ? -2.146 -0.904 14.555 1 98.81 70 VAL B N 1
ATOM 1584 C CA . VAL B 1 70 ? -2.488 0.424 14.055 1 98.81 70 VAL B CA 1
ATOM 1585 C C . VAL B 1 70 ? -3.896 0.798 14.508 1 98.81 70 VAL B C 1
ATOM 1587 O O . VAL B 1 70 ? -4.82 -0.017 14.422 1 98.81 70 VAL B O 1
ATOM 1590 N N . ARG B 1 71 ? -4.023 2.051 14.883 1 98.62 71 ARG B N 1
ATOM 1591 C CA . ARG B 1 71 ? -5.309 2.492 15.422 1 98.62 71 ARG B CA 1
ATOM 1592 C C . ARG B 1 71 ? -5.84 3.693 14.648 1 98.62 71 ARG B C 1
ATOM 1594 O O . ARG B 1 71 ? -7.035 4 14.719 1 98.62 71 ARG B O 1
ATOM 1601 N N . ARG B 1 72 ? -4.992 4.445 14.039 1 98.81 72 ARG B N 1
ATOM 1602 C CA . ARG B 1 72 ? -5.348 5.598 13.219 1 98.81 72 ARG B CA 1
ATOM 1603 C C . ARG B 1 72 ? -4.766 5.473 11.812 1 98.81 72 ARG B C 1
ATOM 1605 O O . ARG B 1 72 ? -3.549 5.355 11.648 1 98.81 72 ARG B O 1
ATOM 1612 N N . VAL B 1 73 ? -5.613 5.395 10.93 1 98.94 73 VAL B N 1
ATOM 1613 C CA . VAL B 1 73 ? -5.203 5.391 9.523 1 98.94 73 VAL B CA 1
ATOM 1614 C C . VAL B 1 73 ? -5.625 6.699 8.859 1 98.94 73 VAL B C 1
ATOM 1616 O O . VAL B 1 73 ? -6.816 6.996 8.758 1 98.94 73 VAL B O 1
ATOM 1619 N N . VAL B 1 74 ? -4.652 7.508 8.438 1 98.94 74 VAL B N 1
ATOM 1620 C CA . VAL B 1 74 ? -4.914 8.828 7.871 1 98.94 74 VAL B CA 1
ATOM 1621 C C . VAL B 1 74 ? -4.625 8.812 6.371 1 98.94 74 VAL B C 1
ATOM 1623 O O . VAL B 1 74 ? -3.531 8.438 5.945 1 98.94 74 VAL B O 1
ATOM 1626 N N . PHE B 1 75 ? -5.609 9.227 5.625 1 98.94 75 PHE B N 1
ATOM 1627 C CA . PHE B 1 75 ? -5.512 9.242 4.168 1 98.94 75 PHE B CA 1
ATOM 1628 C C . PHE B 1 75 ? -5.281 10.656 3.656 1 98.94 75 PHE B C 1
ATOM 1630 O O . PHE B 1 75 ? -5.848 11.609 4.188 1 98.94 75 PHE B O 1
ATOM 1637 N N . TYR B 1 76 ? -4.43 10.719 2.615 1 98.94 76 TYR B N 1
ATOM 1638 C CA . TYR B 1 76 ? -4.289 12.016 1.953 1 98.94 76 TYR B CA 1
ATOM 1639 C C . TYR B 1 76 ? -3.932 11.836 0.482 1 98.94 76 TYR B C 1
ATOM 1641 O O . TYR B 1 76 ? -3.469 10.766 0.073 1 98.94 76 TYR B O 1
ATOM 1649 N N . CYS B 1 77 ? -4.273 12.781 -0.326 1 98.75 77 CYS B N 1
ATOM 1650 C CA . CYS B 1 77 ? -3.828 12.945 -1.706 1 98.75 77 CYS B CA 1
ATOM 1651 C C . CYS B 1 77 ? -3.148 14.289 -1.91 1 98.75 77 CYS B C 1
ATOM 1653 O O . CYS B 1 77 ? -2.426 14.766 -1.032 1 98.75 77 CYS B O 1
ATOM 1655 N N . GLY B 1 78 ? -3.223 14.844 -3.057 1 98.06 78 GLY B N 1
ATOM 1656 C CA . GLY B 1 78 ? -2.629 16.156 -3.285 1 98.06 78 GLY B CA 1
ATOM 1657 C C . GLY B 1 78 ? -3.262 17.25 -2.447 1 98.06 78 GLY B C 1
ATOM 1658 O O . GLY B 1 78 ? -2.559 18.016 -1.778 1 98.06 78 GLY B O 1
ATOM 1659 N N . SER B 1 79 ? -4.578 17.266 -2.438 1 97.38 79 SER B N 1
ATOM 1660 C CA . SER B 1 79 ? -5.27 18.359 -1.778 1 97.38 79 SER B CA 1
ATOM 1661 C C . SER B 1 79 ? -6.312 17.844 -0.791 1 97.38 79 SER B C 1
ATOM 1663 O O . SER B 1 79 ? -6.906 18.625 -0.044 1 97.38 79 SER B O 1
ATOM 1665 N N . SER B 1 80 ? -6.566 16.562 -0.813 1 96.69 80 SER B N 1
ATOM 1666 C CA . SER B 1 80 ? -7.582 15.914 0.011 1 96.69 80 SER B CA 1
ATOM 1667 C C . SER B 1 80 ? -8.961 16.516 -0.235 1 96.69 80 SER B C 1
ATOM 1669 O O . SER B 1 80 ? -9.703 16.797 0.711 1 96.69 80 SER B O 1
ATOM 1671 N N . ASN B 1 81 ? -9.266 16.734 -1.419 1 95.06 81 ASN B N 1
ATOM 1672 C CA . ASN B 1 81 ? -10.586 17.219 -1.823 1 95.06 81 ASN B CA 1
ATOM 1673 C C . ASN B 1 81 ? -11.344 16.172 -2.633 1 95.06 81 ASN B C 1
ATOM 1675 O O . ASN B 1 81 ? -12.43 16.453 -3.15 1 95.06 81 ASN B O 1
ATOM 1679 N N . GLY B 1 82 ? -10.922 15.094 -2.857 1 97.12 82 GLY B N 1
ATOM 1680 C CA . GLY B 1 82 ? -11.57 14.055 -3.639 1 97.12 82 GLY B CA 1
ATOM 1681 C C . GLY B 1 82 ? -11.078 12.656 -3.289 1 97.12 82 GLY B C 1
ATOM 1682 O O . GLY B 1 82 ? -11.711 11.961 -2.494 1 97.12 82 GLY B O 1
ATOM 1683 N N . ARG B 1 83 ? -9.906 12.352 -3.74 1 98.5 83 ARG B N 1
ATOM 1684 C CA . ARG B 1 83 ? -9.391 10.992 -3.609 1 98.5 83 ARG B CA 1
ATOM 1685 C C . ARG B 1 83 ? -9.148 10.641 -2.145 1 98.5 83 ARG B C 1
ATOM 1687 O O . ARG B 1 83 ? -9.555 9.57 -1.683 1 98.5 83 ARG B O 1
ATOM 1694 N N . GLY B 1 84 ? -8.445 11.516 -1.359 1 98.75 84 GLY B N 1
ATOM 1695 C CA . GLY B 1 84 ? -8.156 11.273 0.046 1 98.75 84 GLY B CA 1
ATOM 1696 C C . GLY B 1 84 ? -9.406 10.992 0.867 1 98.75 84 GLY B C 1
ATOM 1697 O O . GLY B 1 84 ? -9.555 9.906 1.434 1 98.75 84 GLY B O 1
ATOM 1698 N N . PRO B 1 85 ? -10.305 11.953 0.84 1 98.81 85 PRO B N 1
ATOM 1699 C CA . PRO B 1 85 ? -11.547 11.766 1.599 1 98.81 85 PRO B CA 1
ATOM 1700 C C . PRO B 1 85 ? -12.328 10.531 1.159 1 98.81 85 PRO B C 1
ATOM 1702 O O . PRO B 1 85 ? -12.898 9.828 1.996 1 98.81 85 PRO B O 1
ATOM 1705 N N . ARG B 1 86 ? -12.43 10.273 -0.107 1 98.69 86 ARG B N 1
ATOM 1706 C CA . ARG B 1 86 ? -13.164 9.109 -0.602 1 98.69 86 ARG B CA 1
ATOM 1707 C C . ARG B 1 86 ? -12.562 7.812 -0.071 1 98.69 86 ARG B C 1
ATOM 1709 O O . ARG B 1 86 ? -13.281 6.934 0.399 1 98.69 86 ARG B O 1
ATOM 1716 N N . CYS B 1 87 ? -11.281 7.641 -0.122 1 98.88 87 CYS B N 1
ATOM 1717 C CA . CYS B 1 87 ? -10.602 6.445 0.368 1 98.88 87 CYS B CA 1
ATOM 1718 C C . CYS B 1 87 ? -10.758 6.309 1.878 1 98.88 87 CYS B C 1
ATOM 1720 O O . CYS B 1 87 ? -10.992 5.211 2.387 1 98.88 87 CYS B O 1
ATOM 1722 N N . ALA B 1 88 ? -10.594 7.449 2.592 1 98.94 88 ALA B N 1
ATOM 1723 C CA . ALA B 1 88 ? -10.812 7.43 4.035 1 98.94 88 ALA B CA 1
ATOM 1724 C C . ALA B 1 88 ? -12.219 6.941 4.367 1 98.94 88 ALA B C 1
ATOM 1726 O O . ALA B 1 88 ? -12.406 6.145 5.289 1 98.94 88 ALA B O 1
ATOM 1727 N N . ALA B 1 89 ? -13.172 7.438 3.613 1 98.88 89 ALA B N 1
ATOM 1728 C CA . ALA B 1 89 ? -14.562 7.055 3.834 1 98.88 89 ALA B CA 1
ATOM 1729 C C . ALA B 1 89 ? -14.773 5.57 3.555 1 98.88 89 ALA B C 1
ATOM 1731 O O . ALA B 1 89 ? -15.43 4.871 4.336 1 98.88 89 ALA B O 1
ATOM 1732 N N . TRP B 1 90 ? -14.273 5.086 2.412 1 98.88 90 TRP B N 1
ATOM 1733 C CA . TRP B 1 90 ? -14.359 3.662 2.109 1 98.88 90 TRP B CA 1
ATOM 1734 C C . TRP B 1 90 ? -13.773 2.828 3.246 1 98.88 90 TRP B C 1
ATOM 1736 O O . TRP B 1 90 ? -14.336 1.8 3.623 1 98.88 90 TRP B O 1
ATOM 1746 N N . PHE B 1 91 ? -12.625 3.246 3.779 1 98.94 91 PHE B N 1
ATOM 1747 C CA . PHE B 1 91 ? -11.969 2.479 4.828 1 98.94 91 PHE B CA 1
ATOM 1748 C C . PHE B 1 91 ? -12.75 2.561 6.133 1 98.94 91 PHE B C 1
ATOM 1750 O O . PHE B 1 91 ? -12.867 1.57 6.859 1 98.94 91 PHE B O 1
ATOM 1757 N N . ALA B 1 92 ? -13.25 3.758 6.418 1 98.88 92 ALA B N 1
ATOM 1758 C CA . ALA B 1 92 ? -14.102 3.916 7.598 1 98.88 92 ALA B CA 1
ATOM 1759 C C . ALA B 1 92 ? -15.297 2.975 7.543 1 98.88 92 ALA B C 1
ATOM 1761 O O . ALA B 1 92 ? -15.656 2.357 8.547 1 98.88 92 ALA B O 1
ATOM 1762 N N . GLU B 1 93 ? -15.922 2.91 6.438 1 98.69 93 GLU B N 1
ATOM 1763 C CA . GLU B 1 93 ? -17.062 2.016 6.27 1 98.69 93 GLU B CA 1
ATOM 1764 C C . GLU B 1 93 ? -16.656 0.56 6.488 1 98.69 93 GLU B C 1
ATOM 1766 O O . GLU B 1 93 ? -17.406 -0.211 7.098 1 98.69 93 GLU B O 1
ATOM 1771 N N . TYR B 1 94 ? -15.523 0.185 5.953 1 98.69 94 TYR B N 1
ATOM 1772 C CA . TYR B 1 94 ? -15.047 -1.179 6.152 1 98.69 94 TYR B CA 1
ATOM 1773 C C . TYR B 1 94 ? -14.812 -1.466 7.629 1 98.69 94 TYR B C 1
ATOM 1775 O O . TYR B 1 94 ? -15.172 -2.535 8.125 1 98.69 94 TYR B O 1
ATOM 1783 N N . ILE B 1 95 ? -14.172 -0.521 8.352 1 98.69 95 ILE B N 1
ATOM 1784 C CA . ILE B 1 95 ? -13.93 -0.641 9.789 1 98.69 95 ILE B CA 1
ATOM 1785 C C . ILE B 1 95 ? -15.25 -0.836 10.523 1 98.69 95 ILE B C 1
ATOM 1787 O O . ILE B 1 95 ? -15.367 -1.701 11.391 1 98.69 95 ILE B O 1
ATOM 1791 N N . ASP B 1 96 ? -16.172 -0.049 10.148 1 98.19 96 ASP B N 1
ATOM 1792 C CA . ASP B 1 96 ? -17.5 -0.131 10.766 1 98.19 96 ASP B CA 1
ATOM 1793 C C . ASP B 1 96 ? -18.141 -1.494 10.508 1 98.19 96 ASP B C 1
ATOM 1795 O O . ASP B 1 96 ? -18.75 -2.07 11.406 1 98.19 96 ASP B O 1
ATOM 1799 N N . GLU B 1 97 ? -18.078 -1.945 9.242 1 97.75 97 GLU B N 1
ATOM 1800 C CA . GLU B 1 97 ? -18.609 -3.256 8.883 1 97.75 97 GLU B CA 1
ATOM 1801 C C . GLU B 1 97 ? -18.016 -4.352 9.758 1 97.75 97 GLU B C 1
ATOM 1803 O O . GLU B 1 97 ? -18.672 -5.359 10.039 1 97.75 97 GLU B O 1
ATOM 1808 N N . ARG B 1 98 ? -16.812 -4.23 10.18 1 98.06 98 ARG B N 1
ATOM 1809 C CA . ARG B 1 98 ? -16.125 -5.195 11.031 1 98.06 98 ARG B CA 1
ATOM 1810 C C . ARG B 1 98 ? -16.453 -4.969 12.5 1 98.06 98 ARG B C 1
ATOM 1812 O O . ARG B 1 98 ? -15.953 -5.676 13.375 1 98.06 98 ARG B O 1
ATOM 1819 N N . GLN B 1 99 ? -17.188 -3.953 12.781 1 98.19 99 GLN B N 1
ATOM 1820 C CA . GLN B 1 99 ? -17.562 -3.588 14.141 1 98.19 99 GLN B CA 1
ATOM 1821 C C . GLN B 1 99 ? -16.344 -3.336 15.008 1 98.19 99 GLN B C 1
ATOM 1823 O O . GLN B 1 99 ? -16.297 -3.75 16.172 1 98.19 99 GLN B O 1
ATOM 1828 N N . ASP B 1 100 ? -15.422 -2.756 14.398 1 97.81 100 ASP B N 1
ATOM 1829 C CA . ASP B 1 100 ? -14.188 -2.42 15.094 1 97.81 100 ASP B CA 1
ATOM 1830 C C . ASP B 1 100 ? -14.258 -1.021 15.703 1 97.81 100 ASP B C 1
ATOM 1832 O O . ASP B 1 100 ? -14.289 -0.025 14.977 1 97.81 100 ASP B O 1
ATOM 1836 N N . GLY B 1 101 ? -14.188 -0.91 17.016 1 97.44 101 GLY B N 1
ATOM 1837 C CA . GLY B 1 101 ? -14.258 0.367 17.719 1 97.44 101 GLY B CA 1
ATOM 1838 C C . GLY B 1 101 ? -12.898 0.91 18.109 1 97.44 101 GLY B C 1
ATOM 1839 O O . GLY B 1 101 ? -12.805 1.939 18.781 1 97.44 101 GLY B O 1
ATOM 1840 N N . GLU B 1 102 ? -11.867 0.267 17.703 1 98.06 102 GLU B N 1
ATOM 1841 C CA . GLU B 1 102 ? -10.523 0.624 18.141 1 98.06 102 GLU B CA 1
ATOM 1842 C C . GLU B 1 102 ? -9.758 1.376 17.062 1 98.06 102 GLU B C 1
ATOM 1844 O O . GLU B 1 102 ? -8.797 2.092 17.344 1 98.06 102 GLU B O 1
ATOM 1849 N N . MET B 1 103 ? -10.156 1.144 15.82 1 98.75 103 MET B N 1
ATOM 1850 C CA . MET B 1 103 ? -9.477 1.763 14.688 1 98.75 103 MET B CA 1
ATOM 1851 C C . MET B 1 103 ? -10.344 2.854 14.062 1 98.75 103 MET B C 1
ATOM 1853 O O . MET B 1 103 ? -11.555 2.697 13.945 1 98.75 103 MET B O 1
ATOM 1857 N N . VAL B 1 104 ? -9.648 3.969 13.602 1 98.81 104 VAL B N 1
ATOM 1858 C CA . VAL B 1 104 ? -10.375 5.059 12.961 1 98.81 104 VAL B CA 1
ATOM 1859 C C . VAL B 1 104 ? -9.664 5.465 11.672 1 98.81 104 VAL B C 1
ATOM 1861 O O . VAL B 1 104 ? -8.438 5.414 11.594 1 98.81 104 VAL B O 1
ATOM 1864 N N . ALA B 1 105 ? -10.43 5.754 10.656 1 98.94 105 ALA B N 1
ATOM 1865 C CA . ALA B 1 105 ? -9.938 6.34 9.406 1 98.94 105 ALA B CA 1
ATOM 1866 C C . ALA B 1 105 ? -10.156 7.852 9.391 1 98.94 105 ALA B C 1
ATOM 1868 O O . ALA B 1 105 ? -11.219 8.336 9.781 1 98.94 105 ALA B O 1
ATOM 1869 N N . LEU B 1 106 ? -9.141 8.586 8.984 1 98.94 106 LEU B N 1
ATOM 1870 C CA . LEU B 1 106 ? -9.195 10.047 8.938 1 98.94 106 LEU B CA 1
ATOM 1871 C C . LEU B 1 106 ? -8.688 10.562 7.594 1 98.94 106 LEU B C 1
ATOM 1873 O O . LEU B 1 106 ? -7.98 9.852 6.875 1 98.94 106 LEU B O 1
ATOM 1877 N N . THR B 1 107 ? -9.039 11.758 7.289 1 98.94 107 THR B N 1
ATOM 1878 C CA . THR B 1 107 ? -8.492 12.484 6.148 1 98.94 107 THR B CA 1
ATOM 1879 C C . THR B 1 107 ? -7.586 13.617 6.609 1 98.94 107 THR B C 1
ATOM 1881 O O . THR B 1 107 ? -7.949 14.391 7.5 1 98.94 107 THR B O 1
ATOM 1884 N N . LEU B 1 108 ? -6.434 13.672 6.066 1 98.94 108 LEU B N 1
ATOM 1885 C CA . LEU B 1 108 ? -5.562 14.812 6.336 1 98.94 108 LEU B CA 1
ATOM 1886 C C . LEU B 1 108 ? -6.082 16.062 5.645 1 98.94 108 LEU B C 1
ATOM 1888 O O . LEU B 1 108 ? -6.207 16.094 4.418 1 98.94 108 LEU B O 1
ATOM 1892 N N . GLU B 1 109 ? -6.281 17.062 6.406 1 98.69 109 GLU B N 1
ATOM 1893 C CA . GLU B 1 109 ? -6.75 18.328 5.867 1 98.69 109 GLU B CA 1
ATOM 1894 C C . GLU B 1 109 ? -5.715 18.953 4.93 1 98.69 109 GLU B C 1
ATOM 1896 O O . GLU B 1 109 ? -4.527 19.016 5.262 1 98.69 109 GLU B O 1
ATOM 1901 N N . GLY B 1 110 ? -6.145 19.297 3.746 1 98.44 110 GLY B N 1
ATOM 1902 C CA . GLY B 1 110 ? -5.305 20.031 2.809 1 98.44 110 GLY B CA 1
ATOM 1903 C C . GLY B 1 110 ? -4.34 19.141 2.051 1 98.44 110 GLY B C 1
ATOM 1904 O O . GLY B 1 110 ? -3.596 19.609 1.188 1 98.44 110 GLY B O 1
ATOM 1905 N N . GLY B 1 111 ? -4.328 17.844 2.322 1 98.75 111 GLY B N 1
ATOM 1906 C CA . GLY B 1 111 ? -3.428 16.938 1.63 1 98.75 111 GLY B CA 1
ATOM 1907 C C . GLY B 1 111 ? -1.966 17.312 1.783 1 98.75 111 GLY B C 1
ATOM 1908 O O . GLY B 1 111 ? -1.586 17.953 2.764 1 98.75 111 GLY B O 1
ATOM 1909 N N . ILE B 1 112 ? -1.228 16.766 0.904 1 98.75 112 ILE B N 1
ATOM 1910 C CA . ILE B 1 112 ? 0.2 17.062 1.006 1 98.75 112 ILE B CA 1
ATOM 1911 C C . ILE B 1 112 ? 0.468 18.5 0.605 1 98.75 112 ILE B C 1
ATOM 1913 O O . ILE B 1 112 ? 1.408 19.125 1.102 1 98.75 112 ILE B O 1
ATOM 1917 N N . LYS B 1 113 ? -0.326 19.062 -0.286 1 98.5 113 LYS B N 1
ATOM 1918 C CA . LYS B 1 113 ? -0.183 20.484 -0.597 1 98.5 113 LYS B CA 1
ATOM 1919 C C . LYS B 1 113 ? -0.338 21.344 0.658 1 98.5 113 LYS B C 1
ATOM 1921 O O . LYS B 1 113 ? 0.471 22.234 0.908 1 98.5 113 LYS B O 1
ATOM 1926 N N . GLY B 1 114 ? -1.364 21.031 1.41 1 98.31 114 GLY B N 1
ATOM 1927 C CA . GLY B 1 114 ? -1.553 21.734 2.672 1 98.31 114 GLY B CA 1
ATOM 1928 C C . GLY B 1 114 ? -0.427 21.5 3.66 1 98.31 114 GLY B C 1
ATOM 1929 O O . GLY B 1 114 ? -0.024 22.406 4.383 1 98.31 114 GLY B O 1
ATOM 1930 N N . TRP B 1 115 ? 0.062 20.312 3.734 1 98.75 115 TRP B N 1
ATOM 1931 C CA . TRP B 1 115 ? 1.188 19.938 4.59 1 98.75 115 TRP B CA 1
ATOM 1932 C C . TRP B 1 115 ? 2.416 20.781 4.258 1 98.75 115 TRP B C 1
ATOM 1934 O O . TRP B 1 115 ? 3.016 21.391 5.148 1 98.75 115 TRP B O 1
ATOM 1944 N N . VAL B 1 116 ? 2.73 20.859 2.977 1 98.31 116 VAL B N 1
ATOM 1945 C CA . VAL B 1 116 ? 3.908 21.578 2.52 1 98.31 116 VAL B CA 1
ATOM 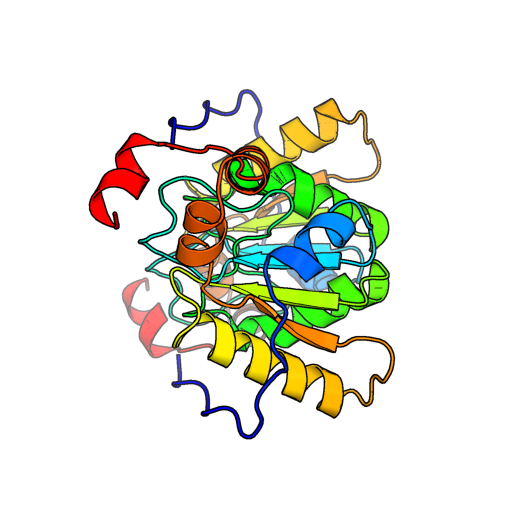1946 C C . VAL B 1 116 ? 3.719 23.078 2.77 1 98.31 116 VAL B C 1
ATOM 1948 O O . VAL B 1 116 ? 4.633 23.766 3.24 1 98.31 116 VAL B O 1
ATOM 1951 N N . LYS B 1 117 ? 2.586 23.578 2.584 1 97.5 117 LYS B N 1
ATOM 1952 C CA . LYS B 1 117 ? 2.289 25 2.736 1 97.5 117 LYS B CA 1
ATOM 1953 C C . LYS B 1 117 ? 2.385 25.422 4.199 1 97.5 117 LYS B C 1
ATOM 1955 O O . LYS B 1 117 ? 2.586 26.609 4.492 1 97.5 117 LYS B O 1
ATOM 1960 N N . ALA B 1 118 ? 2.271 24.484 5.055 1 97.5 118 ALA B N 1
ATOM 1961 C CA . ALA B 1 118 ? 2.264 24.781 6.484 1 97.5 118 ALA B CA 1
ATOM 1962 C C . ALA B 1 118 ? 3.645 25.219 6.961 1 97.5 118 ALA B C 1
ATOM 1964 O O . ALA B 1 118 ? 3.783 25.781 8.055 1 97.5 118 ALA B O 1
ATOM 1965 N N . GLY B 1 119 ? 4.754 24.906 6.172 1 96.62 119 GLY B N 1
ATOM 1966 C CA . GLY B 1 119 ? 6.039 25.516 6.477 1 96.62 119 GLY B CA 1
ATOM 1967 C C . GLY B 1 119 ? 7.133 24.5 6.723 1 96.62 119 GLY B C 1
ATOM 1968 O O . GLY B 1 119 ? 6.93 23.297 6.52 1 96.62 119 GLY B O 1
ATOM 1969 N N . GLU B 1 120 ? 8.234 24.938 7.188 1 97.75 120 GLU B N 1
ATOM 1970 C CA . GLU B 1 120 ? 9.469 24.172 7.258 1 97.75 120 GLU B CA 1
ATOM 1971 C C . GLU B 1 120 ? 9.328 22.984 8.203 1 97.75 120 GLU B C 1
ATOM 1973 O O . GLU B 1 120 ? 9.852 21.906 7.938 1 97.75 120 GLU B O 1
ATOM 1978 N N . ALA B 1 121 ? 8.609 23.234 9.305 1 98.19 121 ALA B N 1
ATOM 1979 C CA . ALA B 1 121 ? 8.422 22.156 10.273 1 98.19 121 ALA B CA 1
ATOM 1980 C C . ALA B 1 121 ? 7.727 20.953 9.625 1 98.19 121 ALA B C 1
ATOM 1982 O O . ALA B 1 121 ? 7.93 19.812 10.047 1 98.19 121 ALA B O 1
ATOM 1983 N N . TYR B 1 122 ? 7.004 21.234 8.602 1 98.62 122 TYR B N 1
ATOM 1984 C CA . TYR B 1 122 ? 6.254 20.188 7.914 1 98.62 122 TYR B CA 1
ATOM 1985 C C . TYR B 1 122 ? 7.035 19.656 6.723 1 98.62 122 TYR B C 1
ATOM 1987 O O . TYR B 1 122 ? 7.102 18.438 6.516 1 98.62 122 TYR B O 1
ATOM 1995 N N . THR B 1 123 ? 7.672 20.547 5.957 1 98.38 123 THR B N 1
ATOM 1996 C CA . THR B 1 123 ? 8.414 20.094 4.789 1 98.38 123 THR B CA 1
ATOM 1997 C C . THR B 1 123 ? 9.586 19.203 5.199 1 98.38 123 THR B C 1
ATOM 1999 O O . THR B 1 123 ? 9.984 18.312 4.453 1 98.38 123 THR B O 1
ATOM 2002 N N . GLN B 1 124 ? 10.086 19.359 6.441 1 98.19 124 GLN B N 1
ATOM 2003 C CA . GLN B 1 124 ? 11.164 18.531 6.957 1 98.19 124 GLN B CA 1
ATOM 2004 C C . GLN B 1 124 ? 10.688 17.094 7.16 1 98.19 124 GLN B C 1
ATOM 2006 O O . GLN B 1 124 ? 11.508 16.172 7.273 1 98.19 124 GLN B O 1
ATOM 2011 N N . CYS B 1 125 ? 9.375 16.906 7.215 1 98.56 125 CYS B N 1
ATOM 2012 C CA . CYS B 1 125 ? 8.781 15.586 7.414 1 98.56 125 CYS B CA 1
ATOM 2013 C C . CYS B 1 125 ? 8.289 15 6.098 1 98.56 125 CYS B C 1
ATOM 2015 O O . CYS B 1 125 ? 7.414 14.133 6.086 1 98.56 125 CYS B O 1
ATOM 2017 N N . VAL B 1 126 ? 8.836 15.5 5.008 1 98.38 126 VAL B N 1
ATOM 2018 C CA . VAL B 1 126 ? 8.523 14.969 3.686 1 98.38 126 VAL B CA 1
ATOM 2019 C C . VAL B 1 126 ? 9.742 14.234 3.129 1 98.38 126 VAL B C 1
ATOM 2021 O O . VAL B 1 126 ? 10.789 14.844 2.887 1 98.38 126 VAL B O 1
ATOM 2024 N N . ASP B 1 127 ? 9.594 12.906 3.02 1 97.31 127 ASP B N 1
ATOM 2025 C CA . ASP B 1 127 ? 10.656 12.117 2.41 1 97.31 127 ASP B CA 1
ATOM 2026 C C . ASP B 1 127 ? 10.766 12.398 0.913 1 97.31 127 ASP B C 1
ATOM 2028 O O . ASP B 1 127 ? 9.766 12.352 0.195 1 97.31 127 ASP B O 1
ATOM 2032 N N . GLY B 1 128 ? 11.992 12.727 0.487 1 95.62 128 GLY B N 1
ATOM 2033 C CA . GLY B 1 128 ? 12.172 13.039 -0.922 1 95.62 128 GLY B CA 1
ATOM 2034 C C . GLY B 1 128 ? 11.648 14.406 -1.309 1 95.62 128 GLY B C 1
ATOM 2035 O O . GLY B 1 128 ? 11.258 14.625 -2.457 1 95.62 128 GLY B O 1
ATOM 2036 N N . TYR B 1 129 ? 11.68 15.312 -0.387 1 97.12 129 TYR B N 1
ATOM 2037 C CA . TYR B 1 129 ? 11.148 16.641 -0.625 1 97.12 129 TYR B CA 1
ATOM 2038 C C . TYR B 1 129 ? 11.906 17.344 -1.75 1 97.12 129 TYR B C 1
ATOM 2040 O O . TYR B 1 129 ? 13.133 17.438 -1.709 1 97.12 129 TYR B O 1
ATOM 2048 N N . GLU B 1 130 ? 11.133 17.781 -2.742 1 96.25 130 GLU B N 1
ATOM 2049 C CA . GLU B 1 130 ? 11.656 18.547 -3.863 1 96.25 130 GLU B CA 1
ATOM 2050 C C . GLU B 1 130 ? 11.016 19.938 -3.92 1 96.25 130 GLU B C 1
ATOM 2052 O O . GLU B 1 130 ? 9.961 20.109 -4.527 1 96.25 130 GLU B O 1
ATOM 2057 N N . ALA B 1 131 ? 11.75 20.922 -3.371 1 95.44 131 ALA B N 1
ATOM 2058 C CA . ALA B 1 131 ? 11.227 22.281 -3.268 1 95.44 131 ALA B CA 1
ATOM 2059 C C . ALA B 1 131 ? 10.742 22.781 -4.621 1 95.44 131 ALA B C 1
ATOM 2061 O O . ALA B 1 131 ? 9.711 23.453 -4.707 1 95.44 131 ALA B O 1
ATOM 2062 N N . GLY B 1 132 ? 11.461 22.469 -5.664 1 95.38 132 GLY B N 1
ATOM 2063 C CA . GLY B 1 132 ? 11.117 22.938 -7 1 95.38 132 GLY B CA 1
ATOM 2064 C C . GLY B 1 132 ? 9.75 22.469 -7.461 1 95.38 132 GLY B C 1
ATOM 2065 O O . GLY B 1 132 ? 9.039 23.203 -8.148 1 95.38 132 GLY B O 1
ATOM 2066 N N . HIS B 1 133 ? 9.398 21.25 -7.074 1 95.44 133 HIS B N 1
ATOM 2067 C CA . HIS B 1 133 ? 8.102 20.703 -7.438 1 95.44 133 HIS B CA 1
ATOM 2068 C C . HIS B 1 133 ? 6.965 21.531 -6.84 1 95.44 133 HIS B C 1
ATOM 2070 O O . HIS B 1 133 ? 5.93 21.734 -7.48 1 95.44 133 HIS B O 1
ATOM 2076 N N . TRP B 1 134 ? 7.148 22 -5.66 1 96.06 134 TRP B N 1
ATOM 2077 C CA . TRP B 1 134 ? 6.059 22.594 -4.895 1 96.06 134 TRP B CA 1
ATOM 2078 C C . TRP B 1 134 ? 5.938 24.094 -5.188 1 96.06 134 TRP B C 1
ATOM 2080 O O . TRP B 1 134 ? 4.93 24.719 -4.855 1 96.06 134 TRP B O 1
ATOM 2090 N N . LYS B 1 135 ? 6.879 24.703 -5.926 1 94.62 135 LYS B N 1
ATOM 2091 C CA . LYS B 1 135 ? 6.848 26.125 -6.293 1 94.62 135 LYS B CA 1
ATOM 2092 C C . LYS B 1 135 ? 5.672 26.422 -7.219 1 94.62 135 LYS B C 1
ATOM 2094 O O . LYS B 1 135 ? 5.129 27.531 -7.203 1 94.62 135 LYS B O 1
ATOM 2099 N N . GLN B 1 136 ? 5.234 25.391 -7.895 1 92.06 136 GLN B N 1
ATOM 2100 C CA . GLN B 1 136 ? 4.145 25.578 -8.852 1 92.06 136 GLN B CA 1
ATOM 2101 C C . GLN B 1 136 ? 2.807 25.75 -8.141 1 92.06 136 GLN B C 1
ATOM 2103 O O . GLN B 1 136 ? 1.82 26.156 -8.75 1 92.06 136 GLN B O 1
ATOM 2108 N N . PHE B 1 137 ? 2.729 25.453 -6.977 1 88.06 137 PHE B N 1
ATOM 2109 C CA . PHE B 1 137 ? 1.476 25.516 -6.234 1 88.06 137 PHE B CA 1
ATOM 2110 C C . PHE B 1 137 ? 1.448 26.734 -5.312 1 88.06 137 PHE B C 1
ATOM 2112 O O . PHE B 1 137 ? 0.542 26.875 -4.492 1 88.06 137 PHE B O 1
ATOM 2119 N N . ASP B 1 138 ? 2.553 27.5 -5.246 1 77.75 138 ASP B N 1
ATOM 2120 C CA . ASP B 1 138 ? 2.611 28.719 -4.453 1 77.75 138 ASP B CA 1
ATOM 2121 C C . ASP B 1 138 ? 1.65 29.766 -4.996 1 77.75 138 ASP B C 1
ATOM 2123 O O . ASP B 1 138 ? 1.426 29.844 -6.207 1 77.75 138 ASP B O 1
#

Secondary structure (DSSP, 8-state):
-PPPPPPSS---EE-HHHHGGGTT-TTEEEEE--STT--S-EETTEEE--HHHHGGGHHHHHHHHHHHT--EEEEE-SSSSSHHHHHHHHHHHHHHHTT-SS-EEEEETTHHHHHHHT-HHHHTTEET--HHHHGGG-/-PPPPPPSS---EE-HHHHGGGTT-TTEEEEE--STT--S-EETTEEE--HHHHGGGHHHHHHHHHHHT--EEEEE-SSSSSHHHHHHHHHHHHHHHTT-SS-EEEEETTHHHHHHHT-HHHHTTEET--HHHHGGG-

Organism: Leptosphaeria maculans (strain JN3 / isolate v23.1.3 / race Av1-4-5-6-7-8) (NCBI:txid985895)